Protein AF-A0A7W9W7F6-F1 (afdb_monomer_lite)

Structure (mmCIF, N/CA/C/O backbone):
data_AF-A0A7W9W7F6-F1
#
_entry.id   AF-A0A7W9W7F6-F1
#
loop_
_atom_site.group_PDB
_atom_site.id
_atom_site.type_symbol
_atom_site.label_atom_id
_atom_site.label_alt_id
_atom_site.label_comp_id
_atom_site.label_asym_id
_atom_site.label_entity_id
_atom_site.label_seq_id
_atom_site.pdbx_PDB_ins_code
_atom_site.Cartn_x
_atom_site.Cartn_y
_atom_site.Cartn_z
_atom_site.occupancy
_atom_site.B_iso_or_equiv
_atom_site.auth_seq_id
_atom_site.auth_comp_id
_atom_site.auth_asym_id
_atom_site.auth_atom_id
_atom_site.pdbx_PDB_model_num
ATOM 1 N N . MET A 1 1 ? 8.974 7.722 -9.162 1.00 60.41 1 MET A N 1
ATOM 2 C CA . MET A 1 1 ? 7.619 7.255 -8.816 1.00 60.41 1 MET A CA 1
ATOM 3 C C . MET A 1 1 ? 7.729 6.666 -7.437 1.00 60.41 1 MET A C 1
ATOM 5 O O . MET A 1 1 ? 8.577 5.795 -7.265 1.00 60.41 1 MET A O 1
ATOM 9 N N . GLY A 1 2 ? 6.997 7.225 -6.482 1.00 78.62 2 GLY A N 1
ATOM 10 C CA . GLY A 1 2 ? 7.036 6.737 -5.118 1.00 78.62 2 GLY A CA 1
ATOM 11 C C . GLY A 1 2 ? 6.371 5.371 -4.964 1.00 78.62 2 GLY A C 1
ATOM 12 O O . GLY A 1 2 ? 5.550 4.988 -5.802 1.00 78.62 2 GLY A O 1
ATOM 13 N N . SER A 1 3 ? 6.749 4.615 -3.937 1.00 84.94 3 SER A N 1
ATOM 14 C CA . SER A 1 3 ? 6.027 3.408 -3.533 1.00 84.94 3 SER A CA 1
ATOM 15 C C . SER A 1 3 ? 4.832 3.803 -2.681 1.00 84.94 3 SER A C 1
ATOM 17 O O . SER A 1 3 ? 4.976 4.583 -1.742 1.00 84.94 3 SER A O 1
ATOM 19 N N . THR A 1 4 ? 3.665 3.244 -2.983 1.00 89.12 4 THR A N 1
ATOM 20 C CA . THR A 1 4 ? 2.455 3.490 -2.201 1.00 89.12 4 THR A CA 1
ATOM 21 C C . THR A 1 4 ? 1.821 2.174 -1.796 1.00 89.12 4 THR A C 1
ATOM 23 O O . THR A 1 4 ? 1.655 1.279 -2.630 1.00 89.12 4 THR A O 1
ATOM 26 N N . PHE A 1 5 ? 1.469 2.072 -0.521 1.00 91.31 5 PHE A N 1
ATOM 27 C CA . PHE A 1 5 ? 0.764 0.938 0.052 1.00 91.31 5 PHE A CA 1
ATOM 28 C C . PHE A 1 5 ? -0.591 1.411 0.556 1.00 91.31 5 PHE A C 1
ATOM 30 O O . PHE A 1 5 ? -0.684 2.406 1.271 1.00 91.31 5 PHE A O 1
ATOM 37 N N . HIS A 1 6 ? -1.638 0.691 0.163 1.00 94.19 6 HIS A N 1
ATOM 38 C CA . HIS A 1 6 ? -3.005 0.971 0.570 1.00 94.19 6 HIS A CA 1
ATOM 39 C C . HIS A 1 6 ? -3.664 -0.317 1.029 1.00 94.19 6 HIS A C 1
ATOM 41 O O . HIS A 1 6 ? -3.601 -1.342 0.342 1.00 94.19 6 HIS A O 1
ATOM 47 N N . ASN A 1 7 ? -4.346 -0.250 2.158 1.00 96.38 7 ASN A N 1
ATOM 48 C CA . ASN A 1 7 ? -5.189 -1.323 2.651 1.00 96.38 7 ASN A CA 1
ATOM 49 C C . ASN A 1 7 ? -6.290 -0.733 3.532 1.00 96.38 7 ASN A C 1
ATOM 51 O O . ASN A 1 7 ? -6.209 0.404 3.987 1.00 96.38 7 ASN A O 1
ATOM 55 N N . PHE A 1 8 ? -7.346 -1.497 3.772 1.00 96.88 8 PHE A N 1
ATOM 56 C CA . PHE A 1 8 ? -8.320 -1.132 4.792 1.00 96.88 8 PHE A CA 1
ATOM 57 C C . PHE A 1 8 ? -8.713 -2.337 5.624 1.00 96.88 8 PHE A C 1
ATOM 59 O O . PHE A 1 8 ? -8.601 -3.486 5.199 1.00 96.88 8 PHE A O 1
ATOM 66 N N . HIS A 1 9 ? -9.175 -2.058 6.832 1.00 97.88 9 HIS A N 1
ATOM 67 C CA . HIS A 1 9 ? -9.597 -3.055 7.793 1.00 97.88 9 HIS A CA 1
ATOM 68 C C . HIS A 1 9 ? -11.067 -2.843 8.119 1.00 97.88 9 HIS A C 1
ATOM 70 O O . HIS A 1 9 ? -11.490 -1.719 8.376 1.00 97.88 9 HIS A O 1
ATOM 76 N N . VAL A 1 10 ? -11.841 -3.923 8.130 1.00 97.94 10 VAL A N 1
ATOM 77 C CA . VAL A 1 10 ? -13.268 -3.911 8.472 1.00 97.94 10 VAL A CA 1
ATOM 78 C C . VAL A 1 10 ? -13.448 -4.557 9.844 1.00 97.94 10 VAL A C 1
ATOM 80 O O . VAL A 1 10 ? -12.976 -5.676 10.063 1.00 97.94 10 VAL A O 1
ATOM 83 N N . ARG A 1 11 ? -14.102 -3.868 10.787 1.00 97.94 11 ARG A N 1
ATOM 84 C CA . ARG A 1 11 ? -14.270 -4.345 12.171 1.00 97.94 11 ARG A CA 1
ATOM 85 C C . ARG A 1 11 ? -15.343 -5.429 12.244 1.00 97.94 11 ARG A C 1
ATOM 87 O O . ARG A 1 11 ? -16.520 -5.138 12.447 1.00 97.94 11 ARG A O 1
ATOM 94 N N . THR A 1 12 ? -14.939 -6.681 12.070 1.00 97.75 12 THR A N 1
ATOM 95 C CA . THR A 1 12 ? -15.812 -7.857 12.140 1.00 97.75 12 THR A CA 1
ATOM 96 C C . THR A 1 12 ? -15.009 -9.145 12.297 1.00 97.75 12 THR A C 1
ATOM 98 O O . THR A 1 12 ? -13.806 -9.182 12.043 1.00 97.75 12 THR A O 1
ATOM 101 N N . THR A 1 13 ? -15.686 -10.216 12.703 1.00 97.50 13 THR A N 1
ATOM 102 C CA . THR A 1 13 ? -15.170 -11.592 12.660 1.00 97.50 13 THR A CA 1
ATOM 103 C C . THR A 1 13 ? -15.673 -12.374 11.442 1.00 97.50 13 THR A C 1
ATOM 105 O O . THR A 1 13 ? -15.175 -13.458 11.158 1.00 97.50 13 THR A O 1
ATOM 108 N N . GLU A 1 14 ? -16.632 -11.823 10.695 1.00 97.75 14 GLU A N 1
ATOM 109 C CA . GLU A 1 14 ? -17.322 -12.500 9.592 1.00 97.75 14 GLU A CA 1
ATOM 110 C C . GLU A 1 14 ? -16.617 -12.271 8.244 1.00 97.75 14 GLU A C 1
ATOM 112 O O . GLU A 1 14 ? -17.050 -11.465 7.418 1.00 97.75 14 GLU A O 1
ATOM 117 N N . VAL A 1 15 ? -15.522 -12.997 7.996 1.00 97.69 15 VAL A N 1
ATOM 118 C CA . VAL A 1 15 ? -14.717 -12.880 6.758 1.00 97.69 15 VAL A CA 1
ATOM 119 C C . VAL A 1 15 ? -15.556 -13.090 5.493 1.00 97.69 15 VAL A C 1
ATOM 121 O O . VAL A 1 15 ? -15.419 -12.341 4.525 1.00 97.69 15 VAL A O 1
ATOM 124 N N . ALA A 1 16 ? -16.452 -14.083 5.498 1.00 96.69 16 ALA A N 1
ATOM 125 C CA . ALA A 1 16 ? -17.311 -14.392 4.354 1.00 96.69 16 ALA A CA 1
ATOM 126 C C . ALA A 1 16 ? -18.210 -13.208 3.965 1.00 96.69 16 ALA A C 1
ATOM 128 O O . ALA A 1 16 ? -18.445 -12.962 2.783 1.00 96.69 16 ALA A O 1
ATOM 129 N N . TRP A 1 17 ? -18.665 -12.437 4.953 1.00 96.06 17 TRP A N 1
ATOM 130 C CA . TRP A 1 17 ? -19.490 -11.267 4.698 1.00 96.06 17 TRP A CA 1
ATOM 131 C C . TRP A 1 17 ? -18.694 -10.129 4.048 1.00 96.06 17 TRP A C 1
ATOM 133 O O . TRP A 1 17 ? -19.169 -9.527 3.086 1.00 96.06 17 TRP A O 1
ATOM 143 N N . VAL A 1 18 ? -17.459 -9.886 4.503 1.00 96.56 18 VAL A N 1
ATOM 144 C CA . VAL A 1 18 ? -16.560 -8.892 3.886 1.00 96.56 18 VAL A CA 1
ATOM 145 C C . VAL A 1 18 ? -16.247 -9.262 2.435 1.00 96.56 18 VAL A C 1
ATOM 147 O O . VAL A 1 18 ? -16.290 -8.396 1.563 1.00 96.56 18 VAL A O 1
ATOM 150 N N . ARG A 1 19 ? -16.002 -10.549 2.151 1.00 96.25 19 ARG A N 1
ATOM 151 C CA . ARG A 1 19 ? -15.810 -11.042 0.775 1.00 96.25 19 ARG A CA 1
ATOM 152 C C . ARG A 1 19 ? -17.032 -10.775 -0.099 1.00 96.25 19 ARG A C 1
ATOM 154 O O . ARG A 1 19 ? -16.881 -10.186 -1.162 1.00 96.25 19 ARG A O 1
ATOM 161 N N . GLY A 1 20 ? -18.230 -11.106 0.386 1.00 95.94 20 GLY A N 1
ATOM 162 C CA . GLY A 1 20 ? -19.473 -10.838 -0.339 1.00 95.94 20 GLY A CA 1
ATOM 163 C C . GLY A 1 20 ? -19.702 -9.347 -0.623 1.00 95.94 20 GLY A C 1
ATOM 164 O O . GLY A 1 20 ? -20.145 -8.995 -1.713 1.00 95.94 20 GLY A O 1
ATOM 165 N N . ALA A 1 21 ? -19.353 -8.458 0.316 1.00 95.12 21 ALA A N 1
ATOM 166 C CA . ALA A 1 21 ? -19.421 -7.010 0.095 1.00 95.12 21 ALA A CA 1
ATOM 167 C C . ALA A 1 21 ? -18.447 -6.552 -1.006 1.00 95.12 21 ALA A C 1
ATOM 169 O O . ALA A 1 21 ? -18.828 -5.806 -1.905 1.00 95.12 21 ALA A O 1
ATOM 170 N N . ILE A 1 22 ? -17.208 -7.050 -0.996 1.00 94.56 22 ILE A N 1
ATOM 171 C CA . ILE A 1 22 ? -16.212 -6.736 -2.032 1.00 94.56 22 ILE A CA 1
ATOM 172 C C . ILE A 1 22 ? -16.662 -7.260 -3.400 1.00 94.56 22 ILE A C 1
ATOM 174 O O . ILE A 1 22 ? -16.640 -6.507 -4.374 1.00 94.56 22 ILE A O 1
ATOM 178 N N . GLU A 1 23 ? -17.125 -8.507 -3.479 1.00 93.56 23 GLU A N 1
ATOM 179 C CA . GLU A 1 23 ? -17.641 -9.110 -4.715 1.00 93.56 23 GLU A CA 1
ATOM 180 C C . GLU A 1 23 ? -18.815 -8.304 -5.292 1.00 93.56 23 GLU A C 1
ATOM 182 O O . GLU A 1 23 ? -18.856 -8.044 -6.497 1.00 93.56 23 GLU A O 1
ATOM 187 N N . ALA A 1 24 ? -19.719 -7.811 -4.439 1.00 92.56 24 ALA A N 1
ATOM 188 C CA . ALA A 1 24 ? -20.852 -6.981 -4.852 1.00 92.56 24 ALA A CA 1
ATOM 189 C C . ALA A 1 24 ? -20.442 -5.632 -5.473 1.00 92.56 24 ALA A C 1
ATOM 191 O O . ALA A 1 24 ? -21.225 -5.037 -6.214 1.00 92.56 24 ALA A O 1
ATOM 192 N N . THR A 1 25 ? -19.225 -5.147 -5.211 1.00 89.88 25 THR A N 1
ATOM 193 C CA . THR A 1 25 ? -18.685 -3.927 -5.841 1.00 89.88 25 THR A CA 1
ATOM 194 C C . THR A 1 25 ? -17.986 -4.183 -7.179 1.00 89.88 25 THR A C 1
ATOM 196 O O . THR A 1 25 ? -17.482 -3.238 -7.781 1.00 89.88 25 THR A O 1
ATOM 199 N N . ALA A 1 26 ? -17.930 -5.438 -7.651 1.00 79.44 26 ALA A N 1
ATOM 200 C CA . ALA A 1 26 ? -17.102 -5.860 -8.787 1.00 79.44 26 ALA A CA 1
ATOM 201 C C . ALA A 1 26 ? -15.614 -5.478 -8.629 1.00 79.44 26 ALA A C 1
ATOM 203 O O . ALA A 1 26 ? -14.883 -5.302 -9.609 1.00 79.44 26 ALA A O 1
ATOM 204 N N . SER A 1 27 ? -15.162 -5.345 -7.380 1.00 84.19 27 SER A N 1
ATOM 205 C CA . SER A 1 27 ? -13.779 -5.028 -7.057 1.00 84.19 27 SER A CA 1
ATOM 206 C C . SER A 1 27 ? -12.928 -6.287 -6.997 1.00 84.19 27 SER A C 1
ATOM 208 O O . SER A 1 27 ? -13.390 -7.368 -6.644 1.00 84.19 27 SER A O 1
ATOM 210 N N . ILE A 1 28 ? -11.640 -6.120 -7.282 1.00 89.38 28 ILE A N 1
ATOM 211 C CA . ILE A 1 28 ? -10.623 -7.143 -7.042 1.00 89.38 28 ILE A CA 1
ATOM 212 C C . ILE A 1 28 ? -9.887 -6.741 -5.767 1.00 89.38 28 ILE A C 1
ATOM 214 O O . ILE A 1 28 ? -9.387 -5.615 -5.673 1.00 89.38 28 ILE A O 1
ATOM 218 N N . ALA A 1 29 ? -9.837 -7.636 -4.787 1.00 94.12 29 ALA A N 1
ATOM 219 C CA . ALA A 1 29 ? -9.074 -7.453 -3.560 1.00 94.12 29 ALA A CA 1
ATOM 220 C C . ALA A 1 29 ? -8.657 -8.808 -2.985 1.00 94.12 29 ALA A C 1
ATOM 222 O O . ALA A 1 29 ? -9.369 -9.801 -3.142 1.00 94.12 29 ALA A O 1
ATOM 223 N N . TRP A 1 30 ? -7.531 -8.831 -2.277 1.00 96.25 30 TRP A N 1
ATOM 224 C CA . TRP A 1 30 ? -7.213 -9.938 -1.382 1.00 96.25 30 TRP A CA 1
ATOM 225 C C . TRP A 1 30 ? -7.820 -9.656 -0.004 1.00 96.25 30 TRP A C 1
ATOM 227 O O . TRP A 1 30 ? -7.747 -8.530 0.493 1.00 96.25 30 TRP A O 1
ATOM 237 N N . VAL A 1 31 ? -8.432 -10.671 0.605 1.00 96.50 31 VAL A N 1
ATOM 238 C CA . VAL A 1 31 ? -9.095 -10.580 1.914 1.00 96.50 31 VAL A CA 1
ATOM 239 C C . VAL A 1 31 ? -8.479 -11.616 2.837 1.00 96.50 31 VAL A C 1
ATOM 241 O O . VAL A 1 31 ? -8.411 -12.793 2.460 1.00 96.50 31 VAL A O 1
ATOM 244 N N . SER A 1 32 ? -8.080 -11.199 4.041 1.00 95.44 32 SER A N 1
ATOM 245 C CA . SER A 1 32 ? -7.481 -12.105 5.022 1.00 95.44 32 SER A CA 1
ATOM 246 C C . SER A 1 32 ? -8.378 -13.317 5.273 1.00 95.44 32 SER A C 1
ATOM 248 O O . SER A 1 32 ? -9.605 -13.212 5.306 1.00 95.44 32 SER A O 1
ATOM 250 N N . ALA A 1 33 ? -7.765 -14.497 5.398 1.00 95.69 33 ALA A N 1
ATOM 251 C CA . ALA A 1 33 ? -8.501 -15.740 5.625 1.00 95.69 33 ALA A CA 1
ATOM 252 C C . ALA A 1 33 ? -9.188 -15.756 6.998 1.00 95.69 33 ALA A C 1
ATOM 254 O O . ALA A 1 33 ? -10.281 -16.298 7.134 1.00 95.69 33 ALA A O 1
ATOM 255 N N . GLU A 1 34 ? -8.562 -15.115 7.985 1.00 96.00 34 GLU A N 1
ATOM 256 C CA . GLU A 1 34 ? -9.040 -15.033 9.359 1.00 96.00 34 GLU A CA 1
ATOM 257 C C . GLU A 1 34 ? -9.055 -13.576 9.844 1.00 96.00 34 GLU A C 1
ATOM 259 O O . GLU A 1 34 ? -8.259 -12.750 9.368 1.00 96.00 34 GLU A O 1
ATOM 264 N N . PRO A 1 35 ? -9.960 -13.237 10.778 1.00 96.31 35 PRO A N 1
ATOM 265 C CA . PRO A 1 35 ? -9.946 -11.945 11.434 1.00 96.31 35 PRO A CA 1
ATOM 266 C C . PRO A 1 35 ? -8.823 -11.888 12.478 1.00 96.31 35 PRO A C 1
ATOM 268 O O . PRO A 1 35 ? -8.683 -12.780 13.313 1.00 96.31 35 PRO A O 1
ATOM 271 N N . GLN A 1 36 ? -8.067 -10.796 12.500 1.00 94.00 36 GLN A N 1
ATOM 272 C CA . GLN A 1 36 ? -7.037 -10.543 13.504 1.00 94.00 36 GLN A CA 1
ATOM 273 C C . GLN A 1 36 ? -7.538 -9.496 14.492 1.00 94.00 36 GLN A C 1
ATOM 275 O O . GLN A 1 36 ? -7.853 -8.370 14.117 1.00 94.00 36 GLN A O 1
ATOM 280 N N . ASN A 1 37 ? -7.653 -9.866 15.769 1.00 93.12 37 ASN A N 1
ATOM 281 C CA . ASN A 1 37 ? -8.133 -8.968 16.828 1.00 93.12 37 ASN A CA 1
ATOM 282 C C . ASN A 1 37 ? -9.485 -8.298 16.509 1.00 93.12 37 ASN A C 1
ATOM 284 O O . ASN A 1 37 ? -9.719 -7.155 16.902 1.00 93.12 37 ASN A O 1
ATOM 288 N N . GLY A 1 38 ? -10.376 -8.999 15.796 1.00 94.62 38 GLY A N 1
ATOM 289 C CA . GLY A 1 38 ? -11.684 -8.485 15.370 1.00 94.62 38 GLY A CA 1
ATOM 290 C C . GLY A 1 38 ? -11.654 -7.610 14.113 1.00 94.62 38 GLY A C 1
ATOM 291 O O . GLY A 1 38 ? -12.603 -6.864 13.883 1.00 94.62 38 GLY A O 1
ATOM 292 N N . TRP A 1 39 ? -10.577 -7.669 13.329 1.00 97.81 39 TRP A N 1
ATOM 293 C CA . TRP A 1 39 ? -10.435 -6.977 12.051 1.00 97.81 39 TRP A CA 1
ATOM 294 C C . TRP A 1 39 ? -10.232 -7.958 10.905 1.00 97.81 39 TRP A C 1
ATOM 296 O O . TRP A 1 39 ? -9.386 -8.844 10.988 1.00 97.81 39 TRP A O 1
ATOM 306 N N . VAL A 1 40 ? -10.949 -7.749 9.806 1.00 97.88 40 VAL A N 1
ATOM 307 C CA . VAL A 1 40 ? -10.666 -8.396 8.520 1.00 97.88 40 VAL A CA 1
ATOM 308 C C . VAL A 1 40 ? -9.877 -7.418 7.661 1.00 97.88 40 VAL A C 1
ATOM 310 O O . VAL A 1 40 ? -10.338 -6.301 7.422 1.00 97.88 40 VAL A O 1
ATOM 313 N N . SER A 1 41 ? -8.694 -7.827 7.207 1.00 97.69 41 SER A N 1
ATOM 314 C CA . SER A 1 41 ? -7.816 -6.989 6.386 1.00 97.69 41 SER A CA 1
ATOM 315 C C . SER A 1 41 ? -8.126 -7.179 4.908 1.00 97.69 41 SER A C 1
ATOM 317 O O . SER A 1 41 ? -8.258 -8.309 4.431 1.00 97.69 41 SER A O 1
ATOM 319 N N . VAL A 1 42 ? -8.209 -6.072 4.180 1.00 96.62 42 VAL A N 1
ATOM 320 C CA . VAL A 1 42 ? -8.497 -6.035 2.749 1.00 96.62 42 VAL A CA 1
ATOM 321 C C . VAL A 1 42 ? -7.405 -5.248 2.042 1.00 96.62 42 VAL A C 1
ATOM 323 O O . VAL A 1 42 ? -7.114 -4.105 2.393 1.00 96.62 42 VAL A O 1
ATOM 326 N N . TYR A 1 43 ? -6.826 -5.864 1.019 1.00 95.94 43 TYR A N 1
ATOM 327 C CA . TYR A 1 43 ? -5.788 -5.286 0.175 1.00 95.94 43 TYR A CA 1
ATOM 328 C C . TYR A 1 43 ? -6.395 -5.067 -1.210 1.00 95.94 43 TYR A C 1
ATOM 330 O O . TYR A 1 43 ? -6.490 -6.010 -2.007 1.00 95.94 43 TYR A O 1
ATOM 338 N N . PRO A 1 44 ? -6.922 -3.860 -1.471 1.00 92.44 44 PRO A N 1
ATOM 339 C CA . PRO A 1 44 ? -7.688 -3.597 -2.670 1.00 92.44 44 PRO A CA 1
ATOM 340 C C . PRO A 1 44 ? -6.782 -3.396 -3.881 1.00 92.44 44 PRO A C 1
ATOM 342 O O . PRO A 1 44 ? -5.772 -2.703 -3.825 1.00 92.44 44 PRO A O 1
ATOM 345 N N . TYR A 1 45 ? -7.207 -3.938 -5.018 1.00 86.00 45 TYR A N 1
ATOM 346 C CA . TYR A 1 45 ? -6.694 -3.536 -6.324 1.00 86.00 45 TYR A CA 1
ATOM 347 C C . TYR A 1 45 ? -7.578 -2.449 -6.959 1.00 86.00 45 TYR A C 1
ATOM 349 O O . TYR A 1 45 ? -7.066 -1.558 -7.634 1.00 86.00 45 TYR A O 1
ATOM 357 N N . ARG A 1 46 ? -8.907 -2.511 -6.750 1.00 80.62 46 ARG A N 1
ATOM 358 C CA . ARG A 1 46 ? -9.902 -1.564 -7.309 1.00 80.62 46 ARG A CA 1
ATOM 359 C C . ARG A 1 46 ? -11.068 -1.218 -6.367 1.00 80.62 46 ARG A C 1
ATOM 361 O O . ARG A 1 46 ? -12.137 -0.861 -6.842 1.00 80.62 46 ARG A O 1
ATOM 368 N N . CYS A 1 47 ? -10.886 -1.346 -5.055 1.00 83.25 47 CYS A N 1
ATOM 369 C CA . CYS A 1 47 ? -11.953 -1.096 -4.082 1.00 83.25 47 CYS A CA 1
ATOM 370 C C . CYS A 1 47 ? -11.682 0.166 -3.262 1.00 83.25 47 CYS A C 1
ATOM 372 O O . CYS A 1 47 ? -10.582 0.332 -2.737 1.00 83.25 47 CYS A O 1
ATOM 374 N N . GLU A 1 48 ? -12.707 0.998 -3.079 1.00 92.06 48 GLU A N 1
ATOM 375 C CA . GLU A 1 48 ? -12.662 2.154 -2.183 1.00 92.06 48 GLU A CA 1
ATOM 376 C C . GLU A 1 48 ? -13.193 1.782 -0.793 1.00 92.06 48 GLU A C 1
ATOM 378 O O . GLU A 1 48 ? -14.270 1.193 -0.664 1.00 92.06 48 GLU A O 1
ATOM 383 N N . ALA A 1 49 ? -12.464 2.159 0.261 1.00 94.38 49 ALA A N 1
ATOM 384 C CA . ALA A 1 49 ? -12.850 1.863 1.642 1.00 94.38 49 ALA A CA 1
ATOM 385 C C . ALA A 1 49 ? -14.220 2.457 2.015 1.00 94.38 49 ALA A C 1
ATOM 387 O O . ALA A 1 49 ? -14.997 1.817 2.723 1.00 94.38 49 ALA A O 1
ATOM 388 N N . ARG A 1 50 ? -14.553 3.641 1.478 1.00 96.19 50 ARG A N 1
ATOM 389 C CA . ARG A 1 50 ? -15.850 4.301 1.688 1.00 96.19 50 ARG A CA 1
ATOM 390 C C . ARG A 1 50 ? -17.023 3.445 1.221 1.00 96.19 50 ARG A C 1
ATOM 392 O O . ARG A 1 50 ? -17.986 3.291 1.962 1.00 96.19 50 ARG A O 1
ATOM 399 N N . VAL A 1 51 ? -16.931 2.853 0.029 1.00 94.94 51 VAL A N 1
ATOM 400 C CA . VAL A 1 51 ? -18.002 2.006 -0.521 1.00 94.94 51 VAL A CA 1
ATOM 401 C C . VAL A 1 51 ? -18.245 0.801 0.388 1.00 94.94 51 VAL A C 1
ATOM 403 O O . VAL A 1 51 ? -19.390 0.473 0.698 1.00 94.94 51 VAL A O 1
ATOM 406 N N . ILE A 1 52 ? -17.172 0.181 0.888 1.00 95.88 52 ILE A N 1
ATOM 407 C CA . ILE A 1 52 ? -17.282 -0.929 1.841 1.00 95.88 52 ILE A CA 1
ATOM 408 C C . ILE A 1 52 ? -17.882 -0.465 3.169 1.00 95.88 52 ILE A C 1
ATOM 410 O O . ILE A 1 52 ? -18.743 -1.155 3.720 1.00 95.88 52 ILE A O 1
ATOM 414 N N . ALA A 1 53 ? -17.493 0.705 3.673 1.00 96.88 53 ALA A N 1
ATOM 415 C CA . ALA A 1 53 ? -18.076 1.268 4.886 1.00 96.88 53 ALA A CA 1
ATOM 416 C C . ALA A 1 53 ? -19.584 1.535 4.729 1.00 96.88 53 ALA A C 1
ATOM 418 O O . ALA A 1 53 ? -20.361 1.211 5.626 1.00 96.88 53 ALA A O 1
ATOM 419 N N . GLU A 1 54 ? -20.020 2.080 3.592 1.00 96.25 54 GLU A N 1
ATOM 420 C CA . GLU A 1 54 ? -21.432 2.357 3.292 1.00 96.25 54 GLU A CA 1
ATOM 421 C C . GLU A 1 54 ? -22.269 1.078 3.189 1.00 96.25 54 GLU A C 1
ATOM 423 O O . GLU A 1 54 ? -23.370 1.001 3.746 1.00 96.25 54 GLU A O 1
ATOM 428 N N . GLN A 1 55 ? -21.743 0.058 2.509 1.00 95.06 55 GLN A N 1
ATOM 429 C CA . GLN A 1 55 ? -22.433 -1.217 2.316 1.00 95.06 55 GLN A CA 1
ATOM 430 C C . GLN A 1 55 ? -22.525 -2.036 3.602 1.00 95.06 55 GLN A C 1
ATOM 432 O O . GLN A 1 55 ? -23.581 -2.588 3.914 1.00 95.06 55 GLN A O 1
ATOM 437 N N . THR A 1 56 ? -21.426 -2.124 4.350 1.00 94.94 56 THR A N 1
ATOM 438 C CA . THR A 1 56 ? -21.371 -2.940 5.570 1.00 94.94 56 THR A CA 1
ATOM 439 C C . THR A 1 56 ? -21.965 -2.214 6.771 1.00 94.94 56 THR A C 1
ATOM 441 O O . THR A 1 56 ? -22.438 -2.858 7.703 1.00 94.94 56 THR A O 1
ATOM 444 N N . ARG A 1 57 ? -21.947 -0.874 6.772 1.00 97.00 57 ARG A N 1
ATOM 445 C CA . ARG A 1 57 ? -22.228 -0.029 7.946 1.00 97.00 57 ARG A CA 1
ATOM 446 C C . ARG A 1 57 ? -21.374 -0.382 9.165 1.00 97.00 57 ARG A C 1
ATOM 448 O O . ARG A 1 57 ? -21.710 -0.002 10.283 1.00 97.00 57 ARG A O 1
ATOM 455 N N . LEU A 1 58 ? -20.273 -1.095 8.958 1.00 97.56 58 LEU A N 1
ATOM 456 C CA . LEU A 1 58 ? -19.309 -1.389 9.999 1.00 97.56 58 LEU A CA 1
ATOM 457 C C . LEU A 1 58 ? -18.272 -0.275 10.104 1.00 97.56 58 LEU A C 1
ATOM 459 O O . LEU A 1 58 ? -18.098 0.503 9.162 1.00 97.56 58 LEU A O 1
ATOM 463 N N . PRO A 1 59 ? -17.536 -0.230 11.223 1.00 98.44 59 PRO A N 1
ATOM 464 C CA . PRO A 1 59 ? -16.309 0.533 11.285 1.00 98.44 59 PRO A CA 1
ATOM 465 C C . PRO A 1 59 ? -15.292 0.038 10.252 1.00 98.44 59 PRO A C 1
ATOM 467 O O . PRO A 1 59 ? -15.001 -1.163 10.180 1.00 98.44 59 PRO A O 1
ATOM 470 N N . VAL A 1 60 ? -14.745 0.967 9.470 1.00 98.38 60 VAL A N 1
ATOM 471 C CA . VAL A 1 60 ? -13.700 0.699 8.475 1.00 98.38 60 VAL A CA 1
ATOM 472 C C . VAL A 1 60 ? -12.546 1.664 8.697 1.00 98.38 60 VAL A C 1
ATOM 474 O O . VAL A 1 60 ? -12.754 2.872 8.744 1.00 98.38 60 VAL A O 1
ATOM 477 N N . LEU A 1 61 ? -11.333 1.130 8.815 1.00 98.19 61 LEU A N 1
ATOM 478 C CA . LEU A 1 61 ? -10.104 1.909 8.929 1.00 98.19 61 LEU A CA 1
ATOM 479 C C . LEU A 1 61 ? -9.286 1.733 7.653 1.00 98.19 61 LEU A C 1
ATOM 481 O O . LEU A 1 61 ? -8.733 0.659 7.417 1.00 98.19 61 LEU A O 1
ATOM 485 N N . TYR A 1 62 ? -9.223 2.770 6.829 1.00 97.81 62 TYR A N 1
ATOM 486 C CA . TYR A 1 62 ? -8.341 2.831 5.669 1.00 97.81 62 TYR A CA 1
ATOM 487 C C . TYR A 1 62 ? -6.972 3.347 6.088 1.00 97.81 62 TYR A C 1
ATOM 489 O O . TYR A 1 62 ? -6.893 4.347 6.794 1.00 97.81 62 TYR A O 1
ATOM 497 N N . LEU A 1 63 ? -5.913 2.681 5.639 1.00 96.44 63 LEU A N 1
ATOM 498 C CA . LEU A 1 63 ? -4.524 3.033 5.898 1.00 96.44 63 LEU A CA 1
ATOM 499 C C . LEU A 1 63 ? -3.795 3.225 4.570 1.00 96.44 63 LEU A C 1
ATOM 501 O O . LEU A 1 63 ? -3.969 2.455 3.620 1.00 96.44 63 LEU A O 1
ATOM 505 N N . SER A 1 64 ? -2.968 4.261 4.517 1.00 95.19 64 SER A N 1
ATOM 506 C CA . SER A 1 64 ? -2.149 4.571 3.354 1.00 95.19 64 SER A CA 1
ATOM 507 C C . SER A 1 64 ? -0.761 5.010 3.793 1.00 95.19 64 SER A C 1
ATOM 509 O O . SER A 1 64 ? -0.619 5.858 4.676 1.00 95.19 64 SER A O 1
ATOM 511 N N . GLU A 1 65 ? 0.254 4.439 3.157 1.00 94.50 65 GLU A N 1
ATOM 512 C CA . GLU A 1 65 ? 1.651 4.818 3.327 1.00 94.50 65 GLU A CA 1
ATOM 513 C C . GLU A 1 65 ? 2.239 5.190 1.969 1.00 94.50 65 GLU A C 1
ATOM 515 O O . GLU A 1 65 ? 2.117 4.441 0.997 1.00 94.50 65 GLU A O 1
ATOM 520 N N . TYR A 1 66 ? 2.885 6.348 1.902 1.00 91.44 66 TYR A N 1
ATOM 521 C CA . TYR A 1 66 ? 3.564 6.826 0.706 1.00 91.44 66 TYR A CA 1
ATOM 522 C C . TYR A 1 66 ? 5.045 7.053 1.013 1.00 91.44 66 TYR A C 1
ATOM 524 O O . TYR A 1 66 ? 5.383 7.694 2.007 1.00 91.44 66 TYR A O 1
ATOM 532 N N . ASP A 1 67 ? 5.915 6.478 0.179 1.00 90.31 67 ASP A N 1
ATOM 533 C CA . ASP A 1 67 ? 7.382 6.590 0.220 1.00 90.31 67 ASP A CA 1
ATOM 534 C C . ASP A 1 67 ? 8.068 6.274 1.559 1.00 90.31 67 ASP A C 1
ATOM 536 O O . ASP A 1 67 ? 9.251 6.558 1.748 1.00 90.31 67 ASP A O 1
ATOM 540 N N . GLY A 1 68 ? 7.360 5.612 2.475 1.00 87.38 68 GLY A N 1
ATOM 541 C CA . GLY A 1 68 ? 7.878 5.280 3.799 1.00 87.38 68 GLY A CA 1
ATOM 542 C C . GLY A 1 68 ? 7.901 6.451 4.785 1.00 87.38 68 GLY A C 1
ATOM 543 O O . GLY A 1 68 ? 8.364 6.291 5.916 1.00 87.38 68 GLY A O 1
ATOM 544 N N . ASP A 1 69 ? 7.461 7.644 4.373 1.00 86.50 69 ASP A N 1
ATOM 545 C CA . ASP A 1 69 ? 7.581 8.875 5.162 1.00 86.50 69 ASP A CA 1
ATOM 546 C C . ASP A 1 69 ? 6.277 9.675 5.293 1.00 86.50 69 ASP A C 1
ATOM 548 O O . ASP A 1 69 ? 6.241 10.674 6.025 1.00 86.50 69 ASP A O 1
ATOM 552 N N . ILE A 1 70 ? 5.201 9.221 4.645 1.00 91.81 70 ILE A N 1
ATOM 553 C CA . ILE A 1 70 ? 3.854 9.772 4.789 1.00 91.81 70 ILE A CA 1
ATOM 554 C C . ILE A 1 70 ? 2.905 8.658 5.207 1.00 91.81 70 ILE A C 1
ATOM 556 O O . ILE A 1 70 ? 2.715 7.696 4.468 1.00 91.81 70 ILE A O 1
ATOM 560 N N . ALA A 1 71 ? 2.271 8.829 6.361 1.00 93.88 71 ALA A N 1
ATOM 561 C CA . ALA A 1 71 ? 1.208 7.968 6.850 1.00 93.88 71 ALA A CA 1
ATOM 562 C C . ALA A 1 71 ? -0.119 8.732 6.843 1.00 93.88 71 ALA A C 1
ATOM 564 O O . ALA A 1 71 ? -0.195 9.881 7.290 1.00 93.88 71 ALA A O 1
ATOM 565 N N . GLN A 1 72 ? -1.167 8.078 6.358 1.00 95.50 72 GLN A N 1
ATOM 566 C CA . GLN A 1 72 ? -2.526 8.603 6.323 1.00 95.50 72 GLN A CA 1
ATOM 567 C C . GLN A 1 72 ? -3.509 7.539 6.813 1.00 95.50 72 GLN A C 1
ATOM 569 O O . GLN A 1 72 ? -3.296 6.341 6.601 1.00 95.50 72 GLN A O 1
ATOM 574 N N . TYR A 1 73 ? -4.610 7.978 7.422 1.00 97.31 73 TYR A N 1
ATOM 575 C CA . TYR A 1 73 ? -5.772 7.114 7.611 1.00 97.31 73 TYR A CA 1
ATOM 576 C C . TYR A 1 73 ? -7.085 7.857 7.411 1.00 97.31 73 TYR A C 1
ATOM 578 O O . TYR A 1 73 ? -7.175 9.070 7.605 1.00 97.31 73 TYR A O 1
ATOM 586 N N . GLU A 1 74 ? -8.117 7.084 7.091 1.00 97.94 74 GLU A N 1
ATOM 587 C CA . GLU A 1 74 ? -9.513 7.507 7.142 1.00 97.94 74 GLU A CA 1
ATOM 588 C C . GLU A 1 74 ? -10.297 6.499 7.983 1.00 97.94 74 GLU A C 1
ATOM 590 O O . GLU A 1 74 ? -10.206 5.287 7.764 1.00 97.94 74 GLU A O 1
ATOM 595 N N . LEU A 1 75 ? -11.056 6.994 8.959 1.00 98.25 75 LEU A N 1
ATOM 596 C CA . LEU A 1 75 ? -11.922 6.178 9.803 1.00 98.25 75 LEU A CA 1
ATOM 597 C C . LEU A 1 75 ? -13.375 6.422 9.419 1.00 98.25 75 LEU A C 1
ATOM 599 O O . LEU A 1 75 ? -13.857 7.556 9.462 1.00 98.25 75 LEU A O 1
ATOM 603 N N . PHE A 1 76 ? -14.084 5.346 9.110 1.00 98.38 76 PHE A N 1
ATOM 604 C CA . PHE A 1 76 ? -15.504 5.371 8.811 1.00 98.38 76 PHE A CA 1
ATOM 605 C C . PHE A 1 76 ? -16.294 4.632 9.884 1.00 98.38 76 PHE A C 1
ATOM 607 O O . PHE A 1 76 ? -15.868 3.574 10.338 1.00 98.38 76 PHE A O 1
ATOM 614 N N . GLU A 1 77 ? -17.482 5.131 10.213 1.00 98.00 77 GLU A N 1
ATOM 615 C CA . GLU A 1 77 ? -18.481 4.433 11.026 1.00 98.00 77 GLU A CA 1
ATOM 616 C C . GLU A 1 77 ? -19.858 4.581 10.389 1.00 98.00 77 GLU A C 1
ATOM 618 O O . GLU A 1 77 ? -20.250 5.675 9.983 1.00 98.00 77 GLU A O 1
ATOM 623 N N . ASN A 1 78 ? -20.625 3.489 10.309 1.00 97.31 78 ASN A N 1
ATOM 624 C CA . ASN A 1 78 ? -21.961 3.493 9.701 1.00 97.31 78 ASN A CA 1
ATOM 625 C C . ASN A 1 78 ? -21.988 4.093 8.277 1.00 97.31 78 ASN A C 1
ATOM 627 O O . ASN A 1 78 ? -22.976 4.710 7.880 1.00 97.31 78 ASN A O 1
ATOM 631 N N . GLY A 1 79 ? -20.898 3.932 7.518 1.00 96.75 79 GLY A N 1
ATOM 632 C CA . GLY A 1 79 ? -20.744 4.504 6.177 1.00 96.75 79 GLY A CA 1
ATOM 633 C C . GLY A 1 79 ? -20.381 5.988 6.125 1.00 96.75 79 GLY A C 1
ATOM 634 O O . GLY A 1 79 ? -20.314 6.550 5.038 1.00 96.75 79 GLY A O 1
ATOM 635 N N . LEU A 1 80 ? -20.142 6.638 7.264 1.00 97.69 80 LEU A N 1
ATOM 636 C CA . LEU A 1 80 ? -19.778 8.052 7.339 1.00 97.69 80 LEU A CA 1
ATOM 637 C C . LEU A 1 80 ? -18.311 8.207 7.725 1.00 97.69 80 LEU A C 1
ATOM 639 O O . LEU A 1 80 ? -17.831 7.489 8.595 1.00 97.69 80 LEU A O 1
ATOM 643 N N . LEU A 1 81 ? -17.615 9.162 7.105 1.00 97.50 81 LEU A N 1
ATOM 644 C CA . LEU A 1 81 ? -16.262 9.551 7.505 1.00 97.50 81 LEU A CA 1
ATOM 645 C C . LEU A 1 81 ? -16.324 10.247 8.872 1.00 97.50 81 LEU A C 1
ATOM 647 O O . LEU A 1 81 ? -16.982 11.279 9.009 1.00 97.50 81 LEU A O 1
ATOM 651 N N . VAL A 1 82 ? -15.658 9.669 9.868 1.00 97.88 82 VAL A N 1
ATOM 652 C CA . VAL A 1 82 ? -15.630 10.156 11.256 1.00 97.88 82 VAL A CA 1
ATOM 653 C C . VAL A 1 82 ? -14.336 10.892 11.562 1.00 97.88 82 VAL A C 1
ATOM 655 O O . VAL A 1 82 ? -14.356 11.874 12.301 1.00 97.88 82 VAL A O 1
ATOM 658 N N . ASP A 1 83 ? -13.219 10.426 11.007 1.00 97.44 83 ASP A N 1
ATOM 659 C CA . ASP A 1 83 ? -11.905 10.983 11.303 1.00 97.44 83 ASP A CA 1
ATOM 660 C C . ASP A 1 83 ? -10.933 10.800 10.136 1.00 97.44 83 ASP A C 1
ATOM 662 O O . ASP A 1 83 ? -11.098 9.919 9.284 1.00 97.44 83 ASP A O 1
ATOM 666 N N . THR A 1 84 ? -9.921 11.658 10.074 1.00 96.75 84 THR A N 1
ATOM 667 C CA . THR A 1 84 ? -8.889 11.628 9.038 1.00 96.75 84 THR A CA 1
ATOM 668 C C . THR A 1 84 ? -7.562 12.101 9.604 1.00 96.75 84 THR A C 1
ATOM 670 O O . THR A 1 84 ? -7.487 13.049 10.385 1.00 96.75 84 THR A O 1
ATOM 673 N N . PHE A 1 85 ? -6.488 11.466 9.157 1.00 95.62 85 PHE A N 1
ATOM 674 C CA . PHE A 1 85 ? -5.131 11.858 9.492 1.00 95.62 85 PHE A CA 1
ATOM 675 C C . PHE A 1 85 ? -4.252 11.889 8.258 1.00 95.62 85 PHE A C 1
ATOM 677 O O . PHE A 1 85 ? -4.324 11.004 7.406 1.00 95.62 85 PHE A O 1
ATOM 684 N N . ASP A 1 86 ? -3.377 12.885 8.216 1.00 94.12 86 ASP A N 1
ATOM 685 C CA . ASP A 1 86 ? -2.296 12.985 7.253 1.00 94.12 86 ASP A CA 1
ATOM 686 C C . ASP A 1 86 ? -1.047 13.522 7.957 1.00 94.12 86 ASP A C 1
ATOM 688 O O . ASP A 1 86 ? -1.043 14.634 8.495 1.00 94.12 86 ASP A O 1
ATOM 692 N N . SER A 1 87 ? 0.038 12.746 7.964 1.00 93.38 87 SER A N 1
ATOM 693 C CA . SER A 1 87 ? 1.289 13.167 8.599 1.00 93.38 87 SER A CA 1
ATOM 694 C C . SER A 1 87 ? 1.989 14.322 7.866 1.00 93.38 87 SER A C 1
ATOM 696 O O . SER A 1 87 ? 2.847 14.995 8.457 1.00 93.38 87 SER A O 1
ATOM 698 N N . ALA A 1 88 ? 1.657 14.538 6.587 1.00 91.44 88 ALA A N 1
ATOM 699 C CA . ALA A 1 88 ? 2.246 15.539 5.700 1.00 91.44 88 ALA A CA 1
ATOM 700 C C . ALA A 1 88 ? 1.191 16.124 4.725 1.00 91.44 88 ALA A C 1
ATOM 702 O O . ALA A 1 88 ? 1.309 15.956 3.509 1.00 91.44 88 ALA A O 1
ATOM 703 N N . PRO A 1 89 ? 0.177 16.858 5.226 1.00 89.25 89 PRO A N 1
ATOM 704 C CA . PRO A 1 89 ? -0.951 17.339 4.418 1.00 89.25 89 PRO A CA 1
ATOM 705 C C . PRO A 1 89 ? -0.566 18.374 3.351 1.00 89.25 89 PRO A C 1
ATOM 707 O O . PRO A 1 89 ? -1.380 18.704 2.486 1.00 89.25 89 PRO A O 1
ATOM 710 N N . ASP A 1 90 ? 0.650 18.909 3.440 1.00 84.06 90 ASP A N 1
ATOM 711 C CA . ASP A 1 90 ? 1.291 19.839 2.518 1.00 84.06 90 ASP A CA 1
ATOM 712 C C . ASP A 1 90 ? 2.193 19.149 1.483 1.00 84.06 90 ASP A C 1
ATOM 714 O O . ASP A 1 90 ? 2.655 19.808 0.558 1.00 84.06 90 ASP A O 1
ATOM 718 N N . TYR A 1 91 ? 2.430 17.838 1.581 1.00 84.56 91 TYR A N 1
ATOM 719 C CA . TYR A 1 91 ? 3.340 17.124 0.678 1.00 84.56 91 TYR A CA 1
ATOM 720 C C . TYR A 1 91 ? 2.940 17.245 -0.798 1.00 84.56 91 TYR A C 1
ATOM 722 O O . TYR A 1 91 ? 3.785 17.385 -1.679 1.00 84.56 91 TYR A O 1
ATOM 730 N N . TRP A 1 92 ? 1.635 17.230 -1.060 1.00 79.56 92 TRP A N 1
ATOM 731 C CA . TRP A 1 92 ? 1.064 17.330 -2.405 1.00 79.56 92 TRP A CA 1
ATOM 732 C C . TRP A 1 92 ? 0.914 18.774 -2.892 1.00 79.56 92 TRP A C 1
ATOM 734 O O . TRP A 1 92 ? 0.415 19.022 -3.988 1.00 79.56 92 TRP A O 1
ATOM 744 N N . VAL A 1 93 ? 1.306 19.751 -2.075 1.00 74.75 93 VAL A N 1
ATOM 745 C CA . VAL A 1 93 ? 1.191 21.161 -2.418 1.00 74.75 93 VAL A CA 1
ATOM 746 C C . VAL A 1 93 ? 2.394 21.571 -3.268 1.00 74.75 93 VAL A C 1
ATOM 748 O O . VAL A 1 93 ? 3.495 21.757 -2.762 1.00 74.75 93 VAL A O 1
ATOM 751 N N . GLY A 1 94 ? 2.172 21.749 -4.572 1.00 66.31 94 GLY A N 1
ATOM 752 C CA . GLY A 1 94 ? 3.165 22.302 -5.504 1.00 66.31 94 GLY A CA 1
ATOM 753 C C . GLY A 1 94 ? 3.857 21.287 -6.417 1.00 66.31 94 GLY A C 1
ATOM 754 O O . GLY A 1 94 ? 4.642 21.695 -7.270 1.00 66.31 94 GLY A O 1
ATOM 755 N N . SER A 1 95 ? 3.550 19.994 -6.296 1.00 60.12 95 SER A N 1
ATOM 756 C CA . SER A 1 95 ? 3.996 18.973 -7.244 1.00 60.12 95 SER A CA 1
ATOM 757 C C . SER A 1 95 ? 3.045 18.895 -8.452 1.00 60.12 95 SER A C 1
ATOM 759 O O . SER A 1 95 ? 2.006 18.247 -8.437 1.00 60.12 95 SER A O 1
ATOM 761 N N . ASP A 1 96 ? 3.421 19.581 -9.530 1.00 52.19 96 ASP A N 1
ATOM 762 C CA . ASP A 1 96 ? 3.182 19.149 -10.917 1.00 52.19 96 ASP A CA 1
ATOM 763 C C . ASP A 1 96 ? 1.768 19.104 -11.523 1.00 52.19 96 ASP A C 1
ATOM 765 O O . ASP A 1 96 ? 1.606 18.528 -12.601 1.00 52.19 96 ASP A O 1
ATOM 769 N N . SER A 1 97 ? 0.743 19.779 -10.996 1.00 48.72 97 SER A N 1
ATOM 770 C CA . SER A 1 97 ? -0.519 19.831 -11.762 1.00 48.72 97 SER A CA 1
ATOM 771 C C . SER A 1 97 ? -0.434 20.665 -13.052 1.00 48.72 97 SER A C 1
ATOM 773 O O . SER A 1 97 ? -1.344 20.582 -13.875 1.00 48.72 97 SER A O 1
ATOM 775 N N . GLY A 1 98 ? 0.625 21.463 -13.275 1.00 53.03 98 GLY A N 1
ATOM 776 C CA . GLY A 1 98 ? 0.788 22.301 -14.481 1.00 53.03 98 GLY A CA 1
ATOM 777 C C . GLY A 1 98 ? -0.345 23.316 -14.705 1.00 53.03 98 GLY A C 1
ATOM 778 O O . GLY A 1 98 ? -0.345 24.057 -15.685 1.00 53.03 98 GLY A O 1
ATOM 779 N N . SER A 1 99 ? -1.316 23.346 -13.800 1.00 50.81 99 SER A N 1
ATOM 780 C CA . SER A 1 99 ? -2.374 24.319 -13.722 1.00 50.81 99 SER A CA 1
ATOM 781 C C . SER A 1 99 ? -1.847 25.464 -12.877 1.00 50.81 99 SER A C 1
ATOM 783 O O . SER A 1 99 ? -1.498 25.246 -11.717 1.00 50.81 99 SER A O 1
ATOM 785 N N . ASP A 1 100 ? -1.884 26.681 -13.410 1.00 53.88 100 ASP A N 1
ATOM 786 C CA . ASP A 1 100 ? -1.755 27.938 -12.656 1.00 53.88 100 ASP A CA 1
ATOM 787 C C . ASP A 1 100 ? -2.875 28.120 -11.602 1.00 53.88 100 ASP A C 1
ATOM 789 O O . ASP A 1 100 ? -3.179 29.240 -11.192 1.00 53.88 100 ASP A O 1
ATOM 793 N N . ASP A 1 101 ? -3.540 27.038 -11.184 1.00 51.50 101 ASP A N 1
ATOM 794 C CA . ASP A 1 101 ? -4.537 27.066 -10.133 1.00 51.50 101 ASP A CA 1
ATOM 795 C C . ASP A 1 101 ? -3.775 27.369 -8.838 1.00 51.50 101 ASP A C 1
ATOM 797 O O . ASP A 1 101 ? -2.924 26.566 -8.428 1.00 51.50 101 ASP A O 1
ATOM 801 N N . PRO A 1 102 ? -3.969 28.561 -8.244 1.00 51.50 102 PRO A N 1
ATOM 802 C CA . PRO A 1 102 ? -3.217 28.981 -7.082 1.00 51.50 102 PRO A CA 1
ATOM 803 C C . PRO A 1 102 ? -3.368 27.898 -6.033 1.00 51.50 102 PRO A C 1
ATOM 805 O O . PRO A 1 102 ? -4.488 27.578 -5.635 1.00 51.50 102 PRO A O 1
ATOM 808 N N . ILE A 1 103 ? -2.219 27.338 -5.646 1.00 52.88 103 ILE A N 1
ATOM 809 C CA . ILE A 1 103 ? -2.015 26.442 -4.516 1.00 52.88 103 ILE A CA 1
ATOM 810 C C . ILE A 1 103 ? -3.156 26.646 -3.519 1.00 52.88 103 ILE A C 1
ATOM 812 O O . ILE A 1 103 ? -3.198 27.659 -2.814 1.00 52.88 103 ILE A O 1
ATOM 816 N N . ARG A 1 104 ? -4.132 25.727 -3.509 1.00 57.47 104 ARG A N 1
ATOM 817 C CA . ARG A 1 104 ? -5.177 25.734 -2.487 1.00 57.47 104 ARG A CA 1
ATOM 818 C C . ARG A 1 104 ? -4.491 25.342 -1.193 1.00 57.47 104 ARG A C 1
ATOM 820 O O . ARG A 1 104 ? -4.450 24.173 -0.822 1.00 57.47 104 ARG A O 1
ATOM 827 N N . TYR A 1 105 ? -3.899 26.331 -0.533 1.00 61.06 105 TYR A N 1
ATOM 828 C CA . TYR A 1 105 ? -3.522 26.217 0.858 1.00 61.06 105 TYR A CA 1
ATOM 829 C C . TYR A 1 105 ? -4.783 25.789 1.594 1.00 61.06 105 TYR A C 1
ATOM 831 O O . TYR A 1 105 ? -5.762 26.538 1.634 1.00 61.06 105 TYR A O 1
ATOM 839 N N . LYS A 1 106 ? -4.767 24.567 2.127 1.00 73.06 106 LYS A N 1
ATOM 840 C CA . LYS A 1 106 ? -5.803 24.125 3.050 1.00 73.06 106 LYS A CA 1
ATOM 841 C C . LYS A 1 106 ? -5.887 25.164 4.171 1.00 73.06 106 LYS A C 1
ATOM 843 O O . LYS A 1 106 ? -4.862 25.619 4.692 1.00 73.06 106 LYS A O 1
ATOM 848 N N . THR A 1 107 ? -7.096 25.581 4.510 1.00 83.56 107 THR A N 1
ATOM 849 C CA . THR A 1 107 ? -7.351 26.476 5.638 1.00 83.56 107 THR A CA 1
ATOM 850 C C . THR A 1 107 ? -6.810 25.855 6.932 1.00 83.56 107 THR A C 1
ATOM 852 O O . THR A 1 107 ? -6.568 24.649 7.022 1.00 83.56 107 THR A O 1
ATOM 855 N N . LEU A 1 108 ? -6.607 26.671 7.972 1.00 78.56 108 LEU A N 1
ATOM 856 C CA . LEU A 1 108 ? -6.196 26.150 9.284 1.00 78.56 108 LEU A CA 1
ATOM 857 C C . LEU A 1 108 ? -7.179 25.104 9.825 1.00 78.56 108 LEU A C 1
ATOM 859 O O . LEU A 1 108 ? -6.749 24.164 10.484 1.00 78.56 108 LEU A O 1
ATOM 863 N N . GLU A 1 109 ? -8.465 25.262 9.515 1.00 85.25 109 GLU A N 1
ATOM 864 C CA . GLU A 1 109 ? -9.531 24.333 9.883 1.00 85.25 109 GLU A CA 1
ATOM 865 C C . GLU A 1 109 ? -9.409 23.002 9.131 1.00 85.25 109 GLU A C 1
ATOM 867 O O . GLU A 1 109 ? -9.394 21.946 9.757 1.00 85.25 109 GLU A O 1
ATOM 872 N N . GLU A 1 110 ? -9.202 23.038 7.812 1.00 85.38 110 GLU A N 1
ATOM 873 C CA . GLU A 1 110 ? -8.981 21.829 7.005 1.00 85.38 110 GLU A CA 1
ATOM 874 C C . GLU A 1 110 ? -7.715 21.078 7.427 1.00 85.38 110 GLU A C 1
ATOM 876 O O . GLU A 1 110 ? -7.691 19.853 7.429 1.00 85.38 110 GLU A O 1
ATOM 881 N N . LEU A 1 111 ? -6.655 21.791 7.809 1.00 83.69 111 LEU A N 1
ATOM 882 C CA . LEU A 1 111 ? -5.435 21.158 8.307 1.00 83.69 111 LEU A CA 1
ATOM 883 C C . LEU A 1 111 ? -5.614 20.589 9.718 1.00 83.69 111 LEU A C 1
ATOM 885 O O . LEU A 1 111 ? -5.024 19.558 10.025 1.00 83.69 111 LEU A O 1
ATOM 889 N N . ALA A 1 112 ? -6.420 21.233 10.566 1.00 84.75 112 ALA A N 1
ATOM 890 C CA . ALA A 1 112 ? -6.768 20.696 11.879 1.00 84.75 112 ALA A CA 1
ATOM 891 C C . ALA A 1 112 ? -7.601 19.410 11.760 1.00 84.75 112 ALA A C 1
ATOM 893 O O . ALA A 1 112 ? -7.401 18.488 12.546 1.00 84.75 112 ALA A O 1
ATOM 894 N N . ALA A 1 113 ? -8.460 19.312 10.742 1.00 88.62 113 ALA A N 1
ATOM 895 C CA . ALA A 1 113 ? -9.229 18.104 10.443 1.00 88.62 113 ALA A CA 1
ATOM 896 C C . ALA A 1 113 ? -8.368 16.911 9.973 1.00 88.62 113 ALA A C 1
ATOM 898 O O . ALA A 1 113 ? -8.864 15.794 9.941 1.00 88.62 113 ALA A O 1
ATOM 899 N N . LEU A 1 114 ? -7.093 17.134 9.625 1.00 92.06 114 LEU A N 1
ATOM 900 C CA . LEU A 1 114 ? -6.136 16.093 9.216 1.00 92.06 114 LEU A CA 1
ATOM 901 C C . LEU A 1 114 ? -5.146 15.724 10.326 1.00 92.06 114 LEU A C 1
ATOM 903 O O . LEU A 1 114 ? -4.196 14.981 10.090 1.00 92.06 114 LEU A O 1
ATOM 907 N N . ALA A 1 115 ? -5.324 16.262 11.533 1.00 91.69 115 ALA A N 1
ATOM 908 C CA . ALA A 1 115 ? -4.469 15.937 12.671 1.00 91.69 115 ALA A CA 1
ATOM 909 C C . ALA A 1 115 ? -4.802 14.572 13.297 1.00 91.69 115 ALA A C 1
ATOM 911 O O . ALA A 1 115 ? -4.029 14.083 14.124 1.00 91.69 115 ALA A O 1
ATOM 912 N N . GLY A 1 116 ? -5.921 13.959 12.898 1.00 94.44 116 GLY A N 1
ATOM 913 C CA . GLY A 1 116 ? -6.480 12.780 13.538 1.00 94.44 116 GLY A CA 1
ATOM 914 C C . GLY A 1 116 ? -7.051 13.072 14.926 1.00 94.44 116 GLY A C 1
ATOM 915 O O . GLY A 1 116 ? -6.611 13.976 15.645 1.00 94.44 116 GLY A O 1
ATOM 916 N N . ASN A 1 117 ? -8.028 12.276 15.335 1.00 95.88 117 ASN A N 1
ATOM 917 C CA . ASN A 1 117 ? -8.679 12.363 16.628 1.00 95.88 117 ASN A CA 1
ATOM 918 C C . ASN A 1 117 ? -8.366 11.106 17.462 1.00 95.88 117 ASN A C 1
ATOM 920 O O . ASN A 1 117 ? -8.984 10.055 17.276 1.00 95.88 117 ASN A O 1
ATOM 924 N N . PRO A 1 118 ? -7.457 11.202 18.455 1.00 95.62 118 PRO A N 1
ATOM 925 C CA . PRO A 1 118 ? -7.119 10.078 19.325 1.00 95.62 118 PRO A CA 1
ATOM 926 C C . PRO A 1 118 ? -8.330 9.438 20.007 1.00 95.62 118 PRO A C 1
ATOM 928 O O . PRO A 1 118 ? -8.342 8.231 20.228 1.00 95.62 118 PRO A O 1
ATOM 931 N N . ASP A 1 119 ? -9.346 10.238 20.332 1.00 97.25 119 ASP A N 1
ATOM 932 C CA . ASP A 1 119 ? -10.549 9.763 21.010 1.00 97.25 119 ASP A CA 1
ATOM 933 C C . ASP A 1 119 ? -11.477 8.989 20.057 1.00 97.25 119 ASP A C 1
ATOM 935 O O . ASP A 1 119 ? -12.187 8.091 20.506 1.00 97.25 119 ASP A O 1
ATOM 939 N N . ALA A 1 120 ? -11.431 9.278 18.750 1.00 96.69 120 ALA A N 1
ATOM 940 C CA . ALA A 1 120 ? -12.157 8.518 17.732 1.00 96.69 120 ALA A CA 1
ATOM 941 C C . ALA A 1 120 ? -11.496 7.159 17.446 1.00 96.69 120 ALA A C 1
ATOM 943 O O . ALA A 1 120 ? -12.194 6.173 17.227 1.00 96.69 120 ALA A O 1
ATOM 944 N N . LEU A 1 121 ? -10.161 7.078 17.498 1.00 96.31 121 LEU A N 1
ATOM 945 C CA . LEU A 1 121 ? -9.421 5.827 17.291 1.00 96.31 121 LEU A CA 1
ATOM 946 C C . LEU A 1 121 ? -9.396 4.906 18.515 1.00 96.31 121 LEU A C 1
ATOM 948 O O . LEU A 1 121 ? -9.330 3.689 18.362 1.00 96.31 121 LEU A O 1
ATOM 952 N N . LEU A 1 122 ? -9.435 5.453 19.731 1.00 96.31 122 LEU A N 1
ATOM 953 C CA . LEU A 1 122 ? -9.261 4.674 20.960 1.00 96.31 122 LEU A CA 1
ATOM 954 C C . LEU A 1 122 ? -10.179 3.435 21.086 1.00 96.31 122 LEU A C 1
ATOM 956 O O . LEU A 1 122 ? -9.671 2.390 21.498 1.00 96.31 122 LEU A O 1
ATOM 960 N N . PRO A 1 123 ? -11.474 3.474 20.702 1.00 97.06 123 PRO A N 1
ATOM 961 C CA . PRO A 1 123 ? -12.356 2.299 20.745 1.00 97.06 123 PRO A CA 1
ATOM 962 C C . PRO A 1 123 ? -11.911 1.133 19.848 1.00 97.06 123 PRO A C 1
ATOM 964 O O . PRO A 1 123 ? -12.357 -0.000 20.038 1.00 97.06 123 PRO A O 1
ATOM 967 N N . TYR A 1 124 ? -11.052 1.412 18.869 1.00 95.88 124 TYR A N 1
ATOM 968 C CA . TYR A 1 124 ? -10.592 0.489 17.833 1.00 95.88 124 TYR A CA 1
ATOM 969 C C . TYR A 1 124 ? -9.229 -0.134 18.131 1.00 95.88 124 TYR A C 1
ATOM 971 O O . TYR A 1 124 ? -8.826 -1.091 17.462 1.00 95.88 124 TYR A O 1
ATOM 979 N N . CYS A 1 125 ? -8.528 0.391 19.134 1.00 93.88 125 CYS A N 1
ATOM 980 C CA . CYS A 1 125 ? -7.225 -0.091 19.555 1.00 93.88 125 CYS A CA 1
ATOM 981 C C . CYS A 1 125 ? -7.319 -1.365 20.410 1.00 93.88 125 CYS A C 1
ATOM 983 O O . CYS A 1 125 ? -8.389 -1.793 20.851 1.00 93.88 125 CYS A O 1
ATOM 985 N N . LEU A 1 126 ? -6.164 -1.989 20.649 1.00 92.62 126 LEU A N 1
ATOM 986 C CA . LEU A 1 126 ? -6.070 -3.151 21.525 1.00 92.62 126 LEU A CA 1
ATOM 987 C C . LEU A 1 126 ? -6.447 -2.780 22.974 1.00 92.62 126 LEU A C 1
ATOM 989 O O . LEU A 1 126 ? -6.188 -1.657 23.418 1.00 92.62 126 LEU A O 1
ATOM 993 N N . PRO A 1 127 ? -7.022 -3.715 23.755 1.00 93.00 127 PRO A N 1
ATOM 994 C CA . PRO A 1 127 ? -7.269 -3.485 25.172 1.00 93.00 127 PRO A CA 1
ATOM 995 C C . PRO A 1 127 ? -5.998 -3.037 25.904 1.00 93.00 127 PRO A C 1
ATOM 997 O O . PRO A 1 127 ? -4.942 -3.650 25.774 1.00 93.00 127 PRO A O 1
ATOM 1000 N N . GLY A 1 128 ? -6.111 -1.966 26.690 1.00 95.00 128 GLY A N 1
ATOM 1001 C CA . GLY A 1 128 ? -4.984 -1.382 27.420 1.00 95.00 128 GLY A CA 1
ATOM 1002 C C . GLY A 1 128 ? -4.227 -0.288 26.664 1.00 95.00 128 GLY A C 1
ATOM 1003 O O . GLY A 1 128 ? -3.418 0.395 27.291 1.00 95.00 128 GLY A O 1
ATOM 1004 N N . THR A 1 129 ? -4.510 -0.056 25.375 1.00 94.81 129 THR A N 1
ATOM 1005 C CA . THR A 1 129 ? -4.040 1.153 24.684 1.00 94.81 129 THR A CA 1
ATOM 1006 C C . THR A 1 129 ? -4.599 2.390 25.378 1.00 94.81 129 THR A C 1
ATOM 1008 O O . THR A 1 129 ? -5.795 2.468 25.670 1.00 94.81 129 THR A O 1
ATOM 1011 N N . ARG A 1 130 ? -3.734 3.367 25.652 1.00 97.06 130 ARG A N 1
ATOM 1012 C CA . ARG A 1 130 ? -4.128 4.648 26.240 1.00 97.06 130 ARG A CA 1
ATOM 1013 C C . ARG A 1 130 ? -4.159 5.721 25.167 1.00 97.06 130 ARG A C 1
ATOM 1015 O O . ARG A 1 130 ? -3.460 5.651 24.157 1.00 97.06 130 ARG A O 1
ATOM 1022 N N . ARG A 1 131 ? -4.922 6.775 25.433 1.00 96.12 131 ARG A N 1
ATOM 1023 C CA . ARG A 1 131 ? -5.025 7.945 24.558 1.00 96.12 131 ARG A CA 1
ATOM 1024 C C . ARG A 1 131 ? -3.655 8.555 24.243 1.00 96.12 131 ARG A C 1
ATOM 1026 O O . ARG A 1 131 ? -3.404 8.961 23.113 1.00 96.12 131 ARG A O 1
ATOM 1033 N N . GLU A 1 132 ? -2.759 8.606 25.226 1.00 95.06 132 GLU A N 1
ATOM 1034 C CA . GLU A 1 132 ? -1.410 9.162 25.079 1.00 95.06 132 GLU A CA 1
ATOM 1035 C C . GLU A 1 132 ? -0.544 8.350 24.110 1.00 95.06 132 GLU A C 1
ATOM 1037 O O . GLU A 1 132 ? 0.312 8.920 23.430 1.00 95.06 132 GLU A O 1
ATOM 1042 N N . ASP A 1 133 ? -0.780 7.039 24.020 1.00 92.62 133 ASP A N 1
ATOM 1043 C CA . ASP A 1 133 ? -0.064 6.162 23.095 1.00 92.62 133 ASP A CA 1
ATOM 1044 C C . ASP A 1 133 ? -0.470 6.499 21.647 1.00 92.62 133 ASP A C 1
ATOM 1046 O O . ASP A 1 133 ? 0.391 6.634 20.779 1.00 92.62 133 ASP A O 1
ATOM 1050 N N . ILE A 1 134 ? -1.762 6.769 21.410 1.00 94.25 134 ILE A N 1
ATOM 1051 C CA . ILE A 1 134 ? -2.284 7.208 20.104 1.00 94.25 134 ILE A CA 1
ATOM 1052 C C . ILE A 1 134 ? -1.766 8.603 19.751 1.00 94.25 134 ILE A C 1
ATOM 1054 O O . ILE A 1 134 ? -1.246 8.797 18.659 1.00 94.25 134 ILE A O 1
ATOM 1058 N N . VAL A 1 135 ? -1.823 9.565 20.681 1.00 91.44 135 VAL A N 1
ATOM 1059 C CA . VAL A 1 135 ? -1.240 10.909 20.478 1.00 91.44 135 VAL A CA 1
ATOM 1060 C C . VAL A 1 135 ? 0.238 10.811 20.096 1.00 91.44 135 VAL A C 1
ATOM 1062 O O . VAL A 1 135 ? 0.712 11.537 19.227 1.00 91.44 135 VAL A O 1
ATOM 1065 N N . THR A 1 136 ? 0.976 9.899 20.730 1.00 90.25 136 THR A N 1
ATOM 1066 C CA . THR A 1 136 ? 2.390 9.671 20.416 1.00 90.25 136 THR A CA 1
ATOM 1067 C C . THR A 1 136 ? 2.577 9.056 19.028 1.00 90.25 136 THR A C 1
ATOM 1069 O O . THR A 1 136 ? 3.512 9.450 18.331 1.00 90.25 136 THR A O 1
ATOM 1072 N N . ALA A 1 137 ? 1.704 8.130 18.620 1.00 89.06 137 ALA A N 1
ATOM 1073 C CA . ALA A 1 137 ? 1.759 7.445 17.327 1.00 89.06 137 ALA A CA 1
ATOM 1074 C C . ALA A 1 137 ? 1.371 8.348 16.146 1.00 89.06 137 ALA A C 1
ATOM 1076 O O . ALA A 1 137 ? 2.096 8.391 15.156 1.00 89.06 137 ALA A O 1
ATOM 1077 N N . LEU A 1 138 ? 0.288 9.123 16.275 1.00 88.94 138 LEU A N 1
ATOM 1078 C CA . LEU A 1 138 ? -0.064 10.183 15.316 1.00 88.94 138 LEU A CA 1
ATOM 1079 C C . LEU A 1 138 ? 1.016 11.268 15.277 1.00 88.94 138 LEU A C 1
ATOM 1081 O O . LEU A 1 138 ? 1.229 11.940 14.268 1.00 88.94 138 LEU A O 1
ATOM 1085 N N . GLY A 1 139 ? 1.758 11.362 16.380 1.00 79.94 139 GLY A N 1
ATOM 1086 C CA . GLY A 1 139 ? 2.958 12.144 16.500 1.00 79.94 139 GLY A CA 1
ATOM 1087 C C . GLY A 1 139 ? 2.694 13.632 16.370 1.00 79.94 139 GLY A C 1
ATOM 1088 O O . GLY A 1 139 ? 1.579 14.138 16.279 1.00 79.94 139 GLY A O 1
ATOM 1089 N N . LYS A 1 140 ? 3.810 14.345 16.359 1.00 61.28 140 LYS A N 1
ATOM 1090 C CA . LYS A 1 140 ? 3.870 15.712 15.883 1.00 61.28 140 LYS A CA 1
ATOM 1091 C C . LYS A 1 140 ? 3.955 15.621 14.364 1.00 61.28 140 LYS A C 1
ATOM 1093 O O . LYS A 1 140 ? 4.990 15.179 13.863 1.00 61.28 140 LYS A O 1
ATOM 1098 N N . THR A 1 141 ? 2.887 15.976 13.649 1.00 58.91 141 THR A N 1
ATOM 1099 C CA . THR A 1 141 ? 2.894 16.069 12.174 1.00 58.91 141 THR A CA 1
ATOM 1100 C C . THR A 1 141 ? 4.105 16.895 11.708 1.00 58.91 141 THR A C 1
ATOM 1102 O O . THR A 1 141 ? 4.663 17.670 12.497 1.00 58.91 141 THR A O 1
ATOM 1105 N N . LYS A 1 142 ? 4.530 16.806 10.432 1.00 54.47 142 LYS A N 1
ATOM 1106 C CA . LYS A 1 142 ? 5.584 17.706 9.884 1.00 54.47 142 LYS A CA 1
ATOM 1107 C C . LYS A 1 142 ? 5.348 19.173 10.290 1.00 54.47 142 LYS A C 1
ATOM 1109 O O . LYS A 1 142 ? 6.302 19.905 10.561 1.00 54.47 142 LYS A O 1
ATOM 1114 N N . ARG A 1 143 ? 4.076 19.552 10.449 1.00 50.56 143 ARG A N 1
ATOM 1115 C CA . ARG A 1 143 ? 3.613 20.851 10.926 1.00 50.56 143 ARG A CA 1
ATOM 1116 C C . ARG A 1 143 ? 4.038 21.221 12.348 1.00 50.56 143 ARG A C 1
ATOM 1118 O O . ARG A 1 143 ? 4.446 22.354 12.568 1.00 50.56 143 ARG A O 1
ATOM 1125 N N . ASP A 1 144 ? 3.970 20.319 13.317 1.00 52.25 144 ASP A N 1
ATOM 1126 C CA . ASP A 1 144 ? 4.400 20.613 14.692 1.00 52.25 144 ASP A CA 1
ATOM 1127 C C . ASP A 1 144 ? 5.917 20.855 14.778 1.00 52.25 144 ASP A C 1
ATOM 1129 O O . ASP A 1 144 ? 6.399 21.525 15.695 1.00 52.25 144 ASP A O 1
ATOM 1133 N N . CYS A 1 145 ? 6.671 20.357 13.793 1.00 44.00 145 CYS A N 1
ATOM 1134 C CA . CYS A 1 145 ? 8.057 20.745 13.561 1.00 44.00 145 CYS A CA 1
ATOM 1135 C C . CYS A 1 145 ? 8.161 22.090 12.821 1.00 44.00 145 CYS A C 1
ATOM 1137 O O . CYS A 1 145 ? 8.937 22.921 13.269 1.00 44.00 145 CYS A O 1
ATOM 1139 N N . TRP A 1 146 ? 7.355 22.351 11.785 1.00 41.97 146 TRP A N 1
ATOM 1140 C CA . TRP A 1 146 ? 7.310 23.639 11.057 1.00 41.97 146 TRP A CA 1
ATOM 1141 C C . TRP A 1 146 ? 6.894 24.846 11.920 1.00 41.97 146 TRP A C 1
ATOM 1143 O O . TRP A 1 146 ? 7.427 25.949 11.790 1.00 41.97 146 TRP A O 1
ATOM 1153 N N . ILE A 1 147 ? 5.932 24.662 12.827 1.00 45.66 147 ILE A N 1
ATOM 1154 C CA . ILE A 1 147 ? 5.517 25.684 13.798 1.00 45.66 147 ILE A CA 1
ATOM 1155 C C . ILE A 1 147 ? 6.640 25.908 14.818 1.00 45.66 147 ILE A C 1
ATOM 1157 O O . ILE A 1 147 ? 6.900 27.049 15.198 1.00 45.66 147 ILE A O 1
ATOM 1161 N N . ALA A 1 148 ? 7.343 24.845 15.225 1.00 41.19 148 ALA A N 1
ATOM 1162 C CA . ALA A 1 148 ? 8.491 24.948 16.122 1.00 41.19 148 ALA A CA 1
ATOM 1163 C C . ALA A 1 148 ? 9.734 25.574 15.454 1.00 41.19 148 ALA A C 1
ATOM 1165 O O . ALA A 1 148 ? 10.504 26.238 16.147 1.00 41.19 148 ALA A O 1
ATOM 1166 N N . THR A 1 149 ? 9.917 25.419 14.136 1.00 42.25 149 THR A N 1
ATOM 1167 C CA . THR A 1 149 ? 10.998 26.047 13.347 1.00 42.25 149 THR A CA 1
ATOM 1168 C C . THR A 1 149 ? 10.657 27.462 12.869 1.00 42.25 149 THR A C 1
ATOM 1170 O O . THR A 1 149 ? 11.528 28.165 12.367 1.00 42.25 149 THR A O 1
ATOM 1173 N N . GLY A 1 150 ? 9.426 27.939 13.082 1.00 34.75 150 GLY A N 1
ATOM 1174 C CA . GLY A 1 150 ? 9.050 29.333 12.844 1.00 34.75 150 GLY A CA 1
ATOM 1175 C C . GLY A 1 150 ? 8.699 29.691 11.396 1.00 34.75 150 GLY A C 1
ATOM 1176 O O . GLY A 1 150 ? 8.468 30.872 11.124 1.00 34.75 150 GLY A O 1
ATOM 1177 N N . GLU A 1 151 ? 8.567 28.726 10.485 1.00 41.12 151 GLU A N 1
ATOM 1178 C CA . GLU A 1 151 ? 8.175 28.994 9.088 1.00 41.12 151 GLU A CA 1
ATOM 1179 C C . GLU A 1 151 ? 6.738 29.521 8.979 1.00 41.12 151 GLU A C 1
ATOM 1181 O O . GLU A 1 151 ? 6.467 30.442 8.212 1.00 41.12 151 GLU A O 1
ATOM 1186 N N . ALA A 1 152 ? 5.834 29.078 9.861 1.00 41.84 152 ALA A N 1
ATOM 1187 C CA . ALA A 1 152 ? 4.497 29.671 9.988 1.00 41.84 152 ALA A CA 1
ATOM 1188 C C . ALA A 1 152 ? 4.509 31.110 10.563 1.00 41.84 152 ALA A C 1
ATOM 1190 O O . ALA A 1 152 ? 3.480 31.782 10.562 1.00 41.84 152 ALA A O 1
ATOM 1191 N N . THR A 1 153 ? 5.656 31.589 11.067 1.00 42.97 153 THR A N 1
ATOM 1192 C CA . THR A 1 153 ? 5.818 32.923 11.682 1.00 42.97 153 THR A CA 1
ATOM 1193 C C . THR A 1 153 ? 6.572 33.926 10.800 1.00 42.97 153 THR A C 1
ATOM 1195 O O . THR A 1 153 ? 6.807 35.051 11.237 1.00 42.97 153 THR A O 1
ATOM 1198 N N . GLY A 1 154 ? 6.958 33.545 9.574 1.00 43.03 154 GLY A N 1
ATOM 1199 C CA . GLY A 1 154 ? 7.748 34.396 8.673 1.00 43.03 154 GLY A CA 1
ATOM 1200 C C . GLY A 1 154 ? 9.228 34.520 9.059 1.00 43.03 154 GLY A C 1
ATOM 1201 O O . GLY A 1 154 ? 9.883 35.487 8.670 1.00 43.03 154 GLY A O 1
ATOM 1202 N N . LYS A 1 155 ? 9.762 33.574 9.842 1.00 43.16 155 LYS A N 1
ATOM 1203 C CA . LYS A 1 155 ? 11.199 33.493 10.146 1.00 43.16 155 LYS A CA 1
ATOM 1204 C C . LYS A 1 155 ? 11.925 32.623 9.106 1.00 43.16 155 LYS A C 1
ATOM 1206 O O . LYS A 1 155 ? 11.305 31.711 8.567 1.00 43.16 155 LYS A O 1
ATOM 1211 N N . PRO A 1 156 ? 13.208 32.904 8.806 1.00 41.66 156 PRO A N 1
ATOM 1212 C CA . PRO A 1 156 ? 13.980 32.137 7.827 1.00 41.66 156 PRO A CA 1
ATOM 1213 C C . PRO A 1 156 ? 14.176 30.675 8.260 1.00 41.66 156 PRO A C 1
ATOM 1215 O O . PRO A 1 156 ? 14.357 30.404 9.446 1.00 41.66 156 PRO A O 1
ATOM 1218 N N . PHE A 1 157 ? 14.151 29.767 7.278 1.00 46.59 157 PHE A N 1
ATOM 1219 C CA . PHE A 1 157 ? 14.362 28.324 7.432 1.00 46.59 157 PHE A CA 1
ATOM 1220 C C . PHE A 1 157 ? 15.724 28.022 8.078 1.00 46.59 157 PHE A C 1
ATOM 1222 O O . PHE A 1 157 ? 16.765 28.444 7.573 1.00 46.59 157 PHE A O 1
ATOM 1229 N N . ASP A 1 158 ? 15.703 27.290 9.194 1.00 61.94 158 ASP A N 1
ATOM 1230 C CA . ASP A 1 158 ? 16.895 26.805 9.896 1.00 61.94 158 ASP A CA 1
ATOM 1231 C C . ASP A 1 158 ? 17.160 25.339 9.509 1.00 61.94 158 ASP A C 1
ATOM 1233 O O . ASP A 1 158 ? 16.593 24.393 10.069 1.00 61.94 158 ASP A O 1
ATOM 1237 N N . GLU A 1 159 ? 18.016 25.169 8.502 1.00 46.56 159 GLU A N 1
ATOM 1238 C CA . GLU A 1 159 ? 18.401 23.877 7.928 1.00 46.56 159 GLU A CA 1
ATOM 1239 C C . GLU A 1 159 ? 19.096 22.959 8.951 1.00 46.56 159 GLU A C 1
ATOM 1241 O O . GLU A 1 159 ? 18.898 21.740 8.943 1.00 46.56 159 GLU A O 1
ATOM 1246 N N . GLU A 1 160 ? 19.856 23.527 9.889 1.00 57.50 160 GLU A N 1
ATOM 1247 C CA . GLU A 1 160 ? 20.599 22.770 10.898 1.00 57.50 160 GLU A CA 1
ATOM 1248 C C . GLU A 1 160 ? 19.644 22.169 11.943 1.00 57.50 160 GLU A C 1
ATOM 1250 O O . GLU A 1 160 ? 19.758 20.989 12.302 1.00 57.50 160 GLU A O 1
ATOM 1255 N N . ALA A 1 161 ? 18.625 22.931 12.357 1.00 59.44 161 ALA A N 1
ATOM 1256 C CA . ALA A 1 161 ? 17.556 22.449 13.232 1.00 59.44 161 ALA A CA 1
ATOM 1257 C C . ALA A 1 161 ? 16.691 21.362 12.564 1.00 59.44 161 ALA A C 1
ATOM 1259 O O . ALA A 1 161 ? 16.335 20.366 13.210 1.00 59.44 161 ALA A O 1
ATOM 1260 N N . PHE A 1 162 ? 16.387 21.508 11.269 1.00 51.06 162 PHE A N 1
ATOM 1261 C CA . PHE A 1 162 ? 15.640 20.509 10.498 1.00 51.06 162 PHE A CA 1
ATOM 1262 C C . PHE A 1 162 ? 16.404 19.179 10.388 1.00 51.06 162 PHE A C 1
ATOM 1264 O O . PHE A 1 162 ? 15.857 18.113 10.702 1.00 51.06 162 PHE A O 1
ATOM 1271 N N . LEU A 1 163 ? 17.688 19.227 10.022 1.00 49.00 163 LEU A N 1
ATOM 1272 C CA . LEU A 1 163 ? 18.548 18.043 9.905 1.00 49.00 163 LEU A CA 1
ATOM 1273 C C . LEU A 1 163 ? 18.810 17.370 11.266 1.00 49.00 163 LEU A C 1
ATOM 1275 O O . LEU A 1 163 ? 18.856 16.138 11.357 1.00 49.00 163 LEU A O 1
ATOM 1279 N N . ALA A 1 164 ? 18.906 18.145 12.351 1.00 57.81 164 ALA A N 1
ATOM 1280 C CA . ALA A 1 164 ? 18.989 17.608 13.711 1.00 57.81 164 ALA A CA 1
ATOM 1281 C C . ALA A 1 164 ? 17.693 16.893 14.149 1.00 57.81 164 ALA A C 1
ATOM 1283 O O . ALA A 1 164 ? 17.746 15.903 14.887 1.00 57.81 164 ALA A O 1
ATOM 1284 N N . GLY A 1 165 ? 16.530 17.358 13.678 1.00 51.81 165 GLY A N 1
ATOM 1285 C CA . GLY A 1 165 ? 15.237 16.695 13.864 1.00 51.81 165 GLY A CA 1
ATOM 1286 C C . GLY A 1 165 ? 15.114 15.386 13.078 1.00 51.81 165 GLY A C 1
ATOM 1287 O O . GLY A 1 165 ? 14.616 14.398 13.620 1.00 51.81 165 GLY A O 1
ATOM 1288 N N . GLN A 1 166 ? 15.622 15.352 11.842 1.00 42.09 166 GLN A N 1
ATOM 1289 C CA . GLN A 1 166 ? 15.660 14.167 10.970 1.00 42.09 166 GLN A CA 1
ATOM 1290 C C . GLN A 1 166 ? 16.479 13.015 11.581 1.00 42.09 166 GLN A C 1
ATOM 1292 O O . GLN A 1 166 ? 15.988 11.892 11.658 1.00 42.09 166 GLN A O 1
ATOM 1297 N N . LYS A 1 167 ? 17.667 13.289 12.140 1.00 46.25 167 LYS A N 1
ATOM 1298 C CA . LYS A 1 167 ? 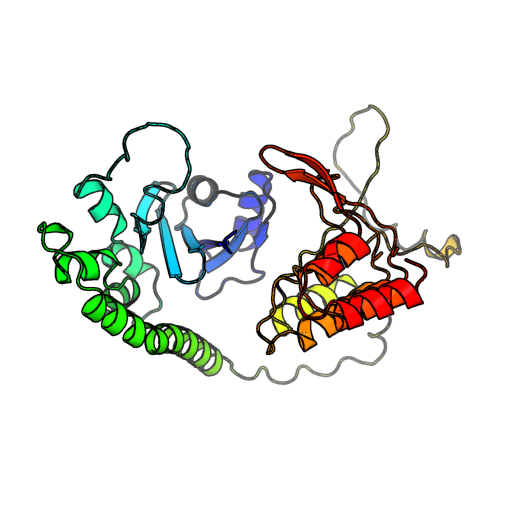18.512 12.265 12.801 1.00 46.25 167 LYS A CA 1
ATOM 1299 C C . LYS A 1 167 ? 17.873 11.598 14.030 1.00 46.25 167 LYS A C 1
ATOM 1301 O O . LYS A 1 167 ? 18.309 10.528 14.439 1.00 46.25 167 LYS A O 1
ATOM 1306 N N . LYS A 1 168 ? 16.833 12.193 14.628 1.00 47.16 168 LYS A N 1
ATOM 1307 C CA . LYS A 1 168 ? 16.061 11.586 15.733 1.00 47.16 168 LYS A CA 1
ATOM 1308 C C . LYS A 1 168 ? 14.899 10.697 15.258 1.00 47.16 168 LYS A C 1
ATOM 1310 O O . LYS A 1 168 ? 14.213 10.126 16.108 1.00 47.16 168 LYS A O 1
ATOM 1315 N N . ARG A 1 169 ? 14.655 10.589 13.942 1.00 46.53 169 ARG A N 1
ATOM 1316 C CA . ARG A 1 169 ? 13.544 9.819 13.344 1.00 46.53 169 ARG A CA 1
ATOM 1317 C C . ARG A 1 169 ? 13.869 8.338 13.147 1.00 46.53 169 ARG A C 1
ATOM 1319 O O . ARG A 1 169 ? 13.017 7.507 13.448 1.00 46.53 169 ARG A O 1
ATOM 1326 N N . GLU A 1 170 ? 15.095 8.005 12.740 1.00 41.94 170 GLU A N 1
ATOM 1327 C CA . GLU A 1 170 ? 15.527 6.613 12.501 1.00 41.94 170 GLU A CA 1
ATOM 1328 C C . GLU A 1 170 ? 15.303 5.657 13.696 1.00 41.94 170 GLU A C 1
ATOM 1330 O O . GLU A 1 170 ? 14.833 4.543 13.471 1.00 41.94 170 GLU A O 1
ATOM 1335 N N . PRO A 1 171 ? 15.509 6.054 14.972 1.00 45.31 171 PRO A N 1
ATOM 1336 C CA . PRO A 1 171 ? 15.282 5.148 16.101 1.00 45.31 171 PRO A CA 1
ATOM 1337 C C . PRO A 1 171 ? 13.800 4.863 16.409 1.00 45.31 171 PRO A C 1
ATOM 1339 O O . PRO A 1 171 ? 13.509 3.951 17.179 1.00 45.31 171 PRO A O 1
ATOM 1342 N N . ARG A 1 172 ? 12.848 5.649 15.880 1.00 43.69 172 ARG A N 1
ATOM 1343 C CA . ARG A 1 172 ? 11.431 5.607 16.305 1.00 43.69 172 ARG A CA 1
ATOM 1344 C C . ARG A 1 172 ? 10.544 4.730 15.428 1.00 43.69 172 ARG A C 1
ATOM 1346 O O . ARG A 1 172 ? 9.677 4.048 15.961 1.00 43.69 172 ARG A O 1
ATOM 1353 N N . LEU A 1 173 ? 10.792 4.697 14.119 1.00 39.59 173 LEU A N 1
ATOM 1354 C CA . LEU A 1 173 ? 10.165 3.705 13.238 1.00 39.59 173 LEU A CA 1
ATOM 1355 C C . LEU A 1 173 ? 10.700 2.305 13.555 1.00 39.59 173 LEU A C 1
ATOM 1357 O O . LEU A 1 173 ? 9.918 1.369 13.679 1.00 39.59 173 LEU A O 1
ATOM 1361 N N . ALA A 1 174 ? 12.004 2.191 13.832 1.00 41.78 174 ALA A N 1
ATOM 1362 C CA . ALA A 1 174 ? 12.601 0.962 14.351 1.00 41.78 174 ALA A CA 1
ATOM 1363 C C . ALA A 1 174 ? 11.920 0.486 15.649 1.00 41.78 174 ALA A C 1
ATOM 1365 O O . ALA A 1 174 ? 11.664 -0.702 15.787 1.00 41.78 174 ALA A O 1
ATOM 1366 N N . TYR A 1 175 ? 11.553 1.399 16.558 1.00 43.47 175 TYR A N 1
ATOM 1367 C CA . TYR A 1 175 ? 10.812 1.071 17.782 1.00 43.47 175 TYR A CA 1
ATOM 1368 C C . TYR A 1 175 ? 9.382 0.570 17.513 1.00 43.47 175 TYR A C 1
ATOM 1370 O O . TYR A 1 175 ? 8.953 -0.389 18.148 1.00 43.47 175 TYR A O 1
ATOM 1378 N N . LEU A 1 176 ? 8.648 1.172 16.569 1.00 37.78 176 LEU A N 1
ATOM 1379 C CA . LEU A 1 176 ? 7.299 0.720 16.200 1.00 37.78 176 LEU A CA 1
ATOM 1380 C C . LEU A 1 176 ? 7.325 -0.671 15.550 1.00 37.78 176 LEU A C 1
ATOM 1382 O O . LEU A 1 176 ? 6.578 -1.548 15.977 1.00 37.78 176 LEU A O 1
ATOM 1386 N N . PHE A 1 177 ? 8.233 -0.912 14.600 1.00 41.16 177 PHE A N 1
ATOM 1387 C CA . PHE A 1 177 ? 8.382 -2.228 13.967 1.00 41.16 177 PHE A CA 1
ATOM 1388 C C . PHE A 1 177 ? 8.918 -3.291 14.934 1.00 41.16 177 PHE A C 1
ATOM 1390 O O . PHE A 1 177 ? 8.425 -4.417 14.942 1.00 41.16 177 PHE A O 1
ATOM 1397 N N . GLN A 1 178 ? 9.867 -2.932 15.806 1.00 46.75 178 GLN A N 1
ATOM 1398 C CA . GLN A 1 178 ? 10.347 -3.819 16.865 1.00 46.75 178 GLN A CA 1
ATOM 1399 C C . GLN A 1 178 ? 9.222 -4.175 17.842 1.00 46.75 178 GLN A C 1
ATOM 1401 O O . GLN A 1 178 ? 9.101 -5.333 18.230 1.00 46.75 178 GLN A O 1
ATOM 1406 N N . ARG A 1 179 ? 8.364 -3.218 18.216 1.00 52.56 179 ARG A N 1
ATOM 1407 C CA . ARG A 1 179 ? 7.271 -3.482 19.155 1.00 52.56 179 ARG A CA 1
ATOM 1408 C C . ARG A 1 179 ? 6.166 -4.345 18.547 1.00 52.56 179 ARG A C 1
ATOM 1410 O O . ARG A 1 179 ? 5.607 -5.171 19.258 1.00 52.56 179 ARG A O 1
ATOM 1417 N N . VAL A 1 180 ? 5.877 -4.187 17.255 1.00 43.38 180 VAL A N 1
ATOM 1418 C CA . VAL A 1 180 ? 4.962 -5.077 16.519 1.00 43.38 180 VAL A CA 1
ATOM 1419 C C . VAL A 1 180 ? 5.524 -6.503 16.474 1.00 43.38 180 VAL A C 1
ATOM 1421 O O . VAL A 1 180 ? 4.825 -7.427 16.876 1.00 43.38 180 VAL A O 1
ATOM 1424 N N . ALA A 1 181 ? 6.805 -6.674 16.131 1.00 44.47 181 ALA A N 1
ATOM 1425 C CA . ALA A 1 181 ? 7.462 -7.985 16.105 1.00 44.47 181 ALA A CA 1
ATOM 1426 C C . ALA A 1 181 ? 7.560 -8.653 17.496 1.00 44.47 181 ALA A C 1
ATOM 1428 O O . ALA A 1 181 ? 7.407 -9.867 17.625 1.00 44.47 181 ALA A O 1
ATOM 1429 N N . GLU A 1 182 ? 7.795 -7.876 18.559 1.00 51.62 182 GLU A N 1
ATOM 1430 C CA . GLU A 1 182 ? 7.793 -8.372 19.944 1.00 51.62 182 GLU A CA 1
ATOM 1431 C C . GLU A 1 182 ? 6.408 -8.864 20.374 1.00 51.62 182 GLU A C 1
ATOM 1433 O O . GLU A 1 182 ? 6.306 -9.902 21.024 1.00 51.62 182 GLU A O 1
ATOM 1438 N N . LEU A 1 183 ? 5.348 -8.145 19.997 1.00 44.69 183 LEU A N 1
ATOM 1439 C CA . LEU A 1 183 ? 3.975 -8.552 20.286 1.00 44.69 183 LEU A CA 1
ATOM 1440 C C . LEU A 1 183 ? 3.600 -9.810 19.489 1.00 44.69 183 LEU A C 1
ATOM 1442 O O . LEU A 1 183 ? 3.028 -10.735 20.055 1.00 44.69 183 LEU A O 1
ATOM 1446 N N . GLU A 1 184 ? 3.987 -9.912 18.217 1.00 47.72 184 GLU A N 1
ATOM 1447 C CA . GLU A 1 184 ? 3.801 -11.134 17.417 1.00 47.72 184 GLU A CA 1
ATOM 1448 C C . GLU A 1 184 ? 4.501 -12.354 18.042 1.00 47.72 184 GLU A C 1
ATOM 1450 O O . GLU A 1 184 ? 3.920 -13.439 18.107 1.00 47.72 184 GLU A O 1
ATOM 1455 N N . ALA A 1 185 ? 5.714 -12.175 18.574 1.00 53.53 185 ALA A N 1
ATOM 1456 C CA . ALA A 1 185 ? 6.456 -13.228 19.267 1.00 53.53 185 ALA A CA 1
ATOM 1457 C C . ALA A 1 185 ? 5.849 -13.603 20.634 1.00 53.53 185 ALA A C 1
ATOM 1459 O O . ALA A 1 185 ? 5.886 -14.770 21.022 1.00 53.53 185 ALA A O 1
ATOM 1460 N N . GLU A 1 186 ? 5.279 -12.638 21.361 1.00 55.91 186 GLU A N 1
ATOM 1461 C CA . GLU A 1 186 ? 4.630 -12.848 22.664 1.00 55.91 186 GLU A CA 1
ATOM 1462 C C . GLU A 1 186 ? 3.315 -13.644 22.539 1.00 55.91 186 GLU A C 1
ATOM 1464 O O . GLU A 1 186 ? 2.957 -14.396 23.449 1.00 55.91 186 GLU A O 1
ATOM 1469 N N . PHE A 1 187 ? 2.629 -13.551 21.393 1.00 47.38 187 PHE A N 1
ATOM 1470 C CA . PHE A 1 187 ? 1.372 -14.264 21.120 1.00 47.38 187 PHE A CA 1
ATOM 1471 C C . PHE A 1 187 ? 1.525 -15.547 20.285 1.00 47.38 187 PHE A C 1
ATOM 1473 O O . PHE A 1 187 ? 0.560 -16.306 20.148 1.00 47.38 187 PHE A O 1
ATOM 1480 N N . ALA A 1 188 ? 2.728 -15.857 19.796 1.00 39.72 188 ALA A N 1
ATOM 1481 C CA . ALA A 1 188 ? 3.040 -17.129 19.151 1.00 39.72 188 ALA A CA 1
ATOM 1482 C C . ALA A 1 188 ? 3.156 -18.260 20.194 1.00 39.72 188 ALA A C 1
ATOM 1484 O O . ALA A 1 188 ? 4.243 -18.648 20.625 1.00 39.72 188 ALA A O 1
ATOM 1485 N N . THR A 1 189 ? 2.025 -18.827 20.618 1.00 42.28 189 THR A N 1
ATOM 1486 C CA . THR A 1 189 ? 2.045 -20.106 21.345 1.00 42.28 189 THR A CA 1
ATOM 1487 C C . THR A 1 189 ? 2.376 -21.245 20.372 1.00 42.28 189 THR A C 1
ATOM 1489 O O . THR A 1 189 ? 1.793 -21.307 19.289 1.00 42.28 189 THR A O 1
ATOM 1492 N N . PRO A 1 190 ? 3.294 -22.171 20.715 1.00 39.59 190 PRO A N 1
ATOM 1493 C CA . PRO A 1 190 ? 3.604 -23.296 19.846 1.00 39.59 190 PRO A CA 1
ATOM 1494 C C . PRO A 1 190 ? 2.386 -24.218 19.750 1.00 39.59 190 PRO A C 1
ATOM 1496 O O . PRO A 1 190 ? 1.955 -24.814 20.739 1.00 39.59 190 PRO A O 1
ATOM 1499 N N . ILE A 1 191 ? 1.845 -24.343 18.540 1.00 41.69 191 ILE A N 1
ATOM 1500 C CA . ILE A 1 191 ? 0.842 -25.350 18.204 1.00 41.69 191 ILE A CA 1
ATOM 1501 C C . ILE A 1 191 ? 1.495 -26.726 18.436 1.00 41.69 191 ILE A C 1
ATOM 1503 O O . ILE A 1 191 ? 2.568 -26.984 17.880 1.00 41.69 191 ILE A O 1
ATOM 1507 N N . PRO A 1 192 ? 0.918 -27.620 19.263 1.00 40.88 192 PRO A N 1
ATOM 1508 C CA . PRO A 1 192 ? 1.461 -28.962 19.429 1.00 40.88 192 PRO A CA 1
ATOM 1509 C C . PRO A 1 192 ? 1.458 -29.689 18.075 1.00 40.88 192 PRO A C 1
ATOM 1511 O O . PRO A 1 192 ? 0.519 -29.514 17.294 1.00 40.88 192 PRO A O 1
ATOM 1514 N N . PRO A 1 193 ? 2.482 -30.506 17.772 1.00 36.06 193 PRO A N 1
ATOM 1515 C CA . PRO A 1 193 ? 2.587 -31.161 16.477 1.00 36.06 193 PRO A CA 1
ATOM 1516 C C . PRO A 1 193 ? 1.360 -32.043 16.229 1.00 36.06 193 PRO A C 1
ATOM 1518 O O . PRO A 1 193 ? 1.074 -32.971 16.988 1.00 36.06 193 PRO A O 1
ATOM 1521 N N . SER A 1 194 ? 0.641 -31.731 15.151 1.00 41.06 194 SER A N 1
ATOM 1522 C CA . SER A 1 194 ? -0.445 -32.555 14.626 1.00 41.06 194 SER A CA 1
ATOM 1523 C C . SER A 1 194 ? 0.095 -33.948 14.260 1.00 41.06 194 SER A C 1
ATOM 1525 O O . SER A 1 194 ? 1.221 -34.045 13.756 1.00 41.06 194 SER A O 1
ATOM 1527 N N . PRO A 1 195 ? -0.643 -35.046 14.519 1.00 42.41 195 PRO A N 1
ATOM 1528 C CA . PRO A 1 195 ? -0.187 -36.385 14.171 1.00 42.41 195 PRO A CA 1
ATOM 1529 C C . PRO A 1 195 ? 0.068 -36.499 12.664 1.00 42.41 195 PRO A C 1
ATOM 1531 O O . PRO A 1 195 ? -0.781 -36.165 11.841 1.00 42.41 195 PRO A O 1
ATOM 1534 N N . VAL A 1 196 ? 1.261 -36.994 12.327 1.00 43.19 196 VAL A N 1
ATOM 1535 C CA . VAL A 1 196 ? 1.741 -37.230 10.960 1.00 43.19 196 VAL A CA 1
ATOM 1536 C C . VAL A 1 196 ? 0.722 -38.080 10.184 1.00 43.19 196 VAL A C 1
ATOM 1538 O O . VAL A 1 196 ? 0.485 -39.227 10.580 1.00 43.19 196 VAL A O 1
ATOM 1541 N N . PRO A 1 197 ? 0.128 -37.582 9.083 1.00 35.75 197 PRO A N 1
ATOM 1542 C CA . PRO A 1 197 ? -0.709 -38.413 8.232 1.00 35.75 197 PRO A CA 1
ATOM 1543 C C . PRO A 1 197 ? 0.160 -39.413 7.444 1.00 35.75 197 PRO A C 1
ATOM 1545 O O . PRO A 1 197 ? 1.328 -39.138 7.151 1.00 35.75 197 PRO A O 1
ATOM 1548 N N . PRO A 1 198 ? -0.376 -40.600 7.105 1.00 34.53 198 PRO A N 1
ATOM 1549 C CA . PRO A 1 198 ? 0.348 -41.591 6.322 1.00 34.53 198 PRO A CA 1
ATOM 1550 C C . PRO A 1 198 ? 0.670 -41.082 4.907 1.00 34.53 198 PRO A C 1
ATOM 1552 O O . PRO A 1 198 ? 0.163 -40.070 4.437 1.00 34.53 198 PRO A O 1
ATOM 1555 N N . LYS A 1 199 ? 1.565 -41.818 4.247 1.00 40.06 199 LYS A N 1
ATOM 1556 C CA . LYS A 1 199 ? 2.510 -41.363 3.220 1.00 40.06 199 LYS A CA 1
ATOM 1557 C C . LYS A 1 199 ? 2.056 -41.172 1.747 1.00 40.06 199 LYS A C 1
ATOM 1559 O O . LYS A 1 199 ? 2.980 -41.013 0.956 1.00 40.06 199 LYS A O 1
ATOM 1564 N N . PRO A 1 200 ? 0.780 -41.149 1.290 1.00 40.06 200 PRO A N 1
AT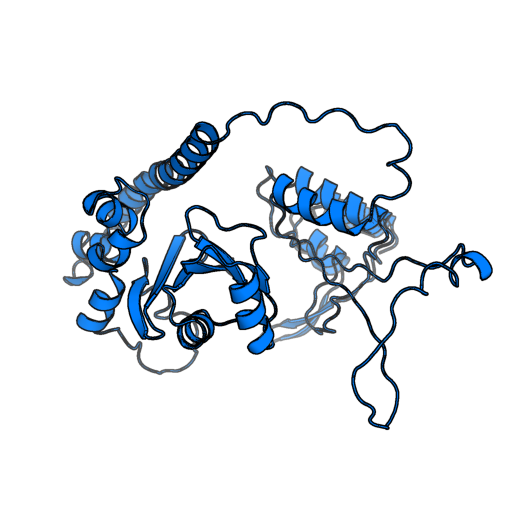OM 1565 C CA . PRO A 1 200 ? 0.518 -40.918 -0.136 1.00 40.06 200 PRO A CA 1
ATOM 1566 C C . PRO A 1 200 ? 0.226 -39.448 -0.511 1.00 40.06 200 PRO A C 1
ATOM 1568 O O . PRO A 1 200 ? -0.225 -39.190 -1.616 1.00 40.06 200 PRO A O 1
ATOM 1571 N N . TYR A 1 201 ? 0.480 -38.465 0.361 1.00 33.50 201 TYR A N 1
ATOM 1572 C CA . TYR A 1 201 ? 0.005 -37.081 0.161 1.00 33.50 201 TYR A CA 1
ATOM 1573 C C . TYR A 1 201 ? 0.893 -36.163 -0.711 1.00 33.50 201 TYR A C 1
ATOM 1575 O O . TYR A 1 201 ? 0.606 -34.976 -0.824 1.00 33.50 201 TYR A O 1
ATOM 1583 N N . LEU A 1 202 ? 1.972 -36.674 -1.317 1.00 34.22 202 LEU A N 1
ATOM 1584 C CA . LEU A 1 202 ? 2.869 -35.860 -2.158 1.00 34.22 202 LEU A CA 1
ATOM 1585 C C . LEU A 1 202 ? 2.465 -35.811 -3.640 1.00 34.22 202 LEU A C 1
ATOM 1587 O O . LEU A 1 202 ? 2.940 -34.934 -4.351 1.00 34.22 202 LEU A O 1
ATOM 1591 N N . ASP A 1 203 ? 1.538 -36.665 -4.081 1.00 35.78 203 ASP A N 1
ATOM 1592 C CA . ASP A 1 203 ? 1.062 -36.683 -5.474 1.00 35.78 203 ASP A CA 1
ATOM 1593 C C . ASP A 1 203 ? -0.189 -35.801 -5.698 1.00 35.78 203 ASP A C 1
ATOM 1595 O O . ASP A 1 203 ? -0.774 -35.815 -6.777 1.00 35.78 203 ASP A O 1
ATOM 1599 N N . GLN A 1 204 ? -0.624 -35.032 -4.688 1.00 35.97 204 GLN A N 1
ATOM 1600 C CA . GLN A 1 204 ? -1.853 -34.214 -4.726 1.00 35.97 204 GLN A CA 1
ATOM 1601 C C . GLN A 1 204 ? -1.664 -32.770 -4.229 1.00 35.97 204 GLN A C 1
ATOM 1603 O O . GLN A 1 204 ? -2.616 -32.138 -3.773 1.00 35.97 204 GLN A O 1
ATOM 1608 N N . LEU A 1 205 ? -0.446 -32.228 -4.290 1.00 32.25 205 LEU A N 1
ATOM 1609 C CA . LEU A 1 205 ? -0.226 -30.818 -3.965 1.00 32.25 205 LEU A CA 1
ATOM 1610 C C . LEU A 1 205 ? -0.522 -29.936 -5.182 1.00 32.25 205 LEU A C 1
ATOM 1612 O O . LEU A 1 205 ? 0.174 -29.984 -6.193 1.00 32.25 205 LEU A O 1
ATOM 1616 N N . ASP A 1 206 ? -1.577 -29.137 -5.047 1.00 37.84 206 ASP A N 1
ATOM 1617 C CA . ASP A 1 206 ? -1.977 -28.083 -5.973 1.00 37.84 206 ASP A CA 1
ATOM 1618 C C . ASP A 1 206 ? -0.886 -26.998 -6.031 1.00 37.84 206 ASP A C 1
ATOM 1620 O O . ASP A 1 206 ? -0.484 -26.429 -5.008 1.00 37.84 206 ASP A O 1
ATOM 1624 N N . SER A 1 207 ? -0.372 -26.722 -7.230 1.00 35.44 207 SER A N 1
ATOM 1625 C CA . SER A 1 207 ? 0.754 -25.810 -7.481 1.00 35.44 207 SER A CA 1
ATOM 1626 C C . SER A 1 207 ? 0.448 -24.346 -7.138 1.00 35.44 207 SER A C 1
ATOM 1628 O O . SER A 1 207 ? 1.368 -23.532 -7.043 1.00 35.44 207 SER A O 1
ATOM 1630 N N . THR A 1 208 ? -0.818 -24.008 -6.881 1.00 35.34 208 THR A N 1
ATOM 1631 C CA . THR A 1 208 ? -1.239 -22.680 -6.411 1.00 35.34 208 THR A CA 1
ATOM 1632 C C . THR A 1 208 ? -0.880 -22.397 -4.951 1.00 35.34 208 THR A C 1
ATOM 1634 O O . THR A 1 208 ? -0.686 -21.232 -4.604 1.00 35.34 208 THR A O 1
ATOM 1637 N N . LEU A 1 209 ? -0.728 -23.418 -4.097 1.00 29.34 209 LEU A N 1
ATOM 1638 C CA . LEU A 1 209 ? -0.457 -23.207 -2.666 1.00 29.34 209 LEU A CA 1
ATOM 1639 C C . LEU A 1 209 ? 0.997 -22.778 -2.387 1.00 29.34 209 LEU A C 1
ATOM 1641 O O . LEU A 1 209 ? 1.263 -22.076 -1.418 1.00 29.34 209 LEU A O 1
ATOM 1645 N N . ILE A 1 210 ? 1.933 -23.154 -3.266 1.00 35.47 210 ILE A N 1
ATOM 1646 C CA . ILE A 1 210 ? 3.375 -22.893 -3.099 1.00 35.47 210 ILE A CA 1
ATOM 1647 C C . ILE A 1 210 ? 3.723 -21.416 -3.375 1.00 35.47 210 ILE A C 1
ATOM 1649 O O . ILE A 1 210 ? 4.698 -20.893 -2.838 1.00 35.47 210 ILE A O 1
ATOM 1653 N N . LEU A 1 211 ? 2.921 -20.716 -4.185 1.00 35.16 211 LEU A N 1
ATOM 1654 C CA . LEU A 1 211 ? 3.217 -19.345 -4.621 1.00 35.16 211 LEU A CA 1
ATOM 1655 C C . LEU A 1 211 ? 2.896 -18.286 -3.555 1.00 35.16 211 LEU A C 1
ATOM 1657 O O . LEU A 1 211 ? 3.668 -17.346 -3.395 1.00 35.16 211 LEU A O 1
ATOM 1661 N N . GLY A 1 212 ? 1.821 -18.464 -2.779 1.00 34.06 212 GLY A N 1
ATOM 1662 C CA . GLY A 1 212 ? 1.426 -17.504 -1.739 1.00 34.06 212 GLY A CA 1
ATOM 1663 C C . GLY A 1 212 ? 2.350 -17.485 -0.514 1.00 34.06 212 GLY A C 1
ATOM 1664 O O . GLY A 1 212 ? 2.530 -16.439 0.105 1.00 34.06 212 GLY A O 1
ATOM 1665 N N . GLU A 1 213 ? 2.981 -18.614 -0.174 1.00 33.03 213 GLU A N 1
ATOM 1666 C CA . GLU A 1 213 ? 3.899 -18.699 0.975 1.00 33.03 213 GLU A CA 1
ATOM 1667 C C . GLU A 1 213 ? 5.302 -18.142 0.666 1.00 33.03 213 GLU A C 1
ATOM 1669 O O . GLU A 1 213 ? 5.977 -17.625 1.558 1.00 33.03 213 GLU A O 1
ATOM 1674 N N . LEU A 1 214 ? 5.740 -18.173 -0.599 1.00 34.22 214 LEU A N 1
ATOM 1675 C CA . LEU A 1 214 ? 7.049 -17.649 -1.015 1.00 34.22 214 LEU A CA 1
ATOM 1676 C C . LEU A 1 214 ? 7.103 -16.112 -1.077 1.00 34.22 214 LEU A C 1
ATOM 1678 O O . LEU A 1 214 ? 8.156 -15.531 -0.806 1.00 34.22 214 LEU A O 1
ATOM 1682 N N . GLU A 1 215 ? 5.989 -15.442 -1.387 1.00 39.56 215 GLU A N 1
ATOM 1683 C CA . GLU A 1 215 ? 5.913 -13.972 -1.461 1.00 39.56 215 GLU A CA 1
ATOM 1684 C C . GLU A 1 215 ? 6.091 -13.309 -0.085 1.00 39.56 215 GLU A C 1
ATOM 1686 O O . GLU A 1 215 ? 6.798 -12.304 0.034 1.00 39.56 215 GLU A O 1
ATOM 1691 N N . GLY A 1 216 ? 5.534 -13.914 0.970 1.00 34.62 216 GLY A N 1
ATOM 1692 C CA . GLY A 1 216 ? 5.667 -13.429 2.348 1.00 34.62 216 GLY A CA 1
ATOM 1693 C C . GLY A 1 216 ? 7.054 -13.658 2.961 1.00 34.62 216 GLY A C 1
ATOM 16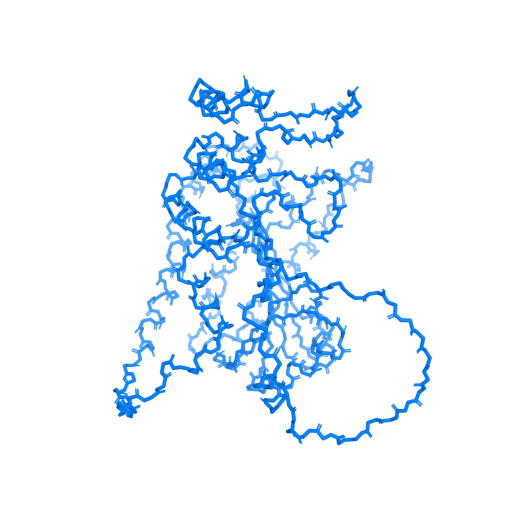94 O O . GLY A 1 216 ? 7.509 -12.853 3.770 1.00 34.62 216 GLY A O 1
ATOM 1695 N N . LEU A 1 217 ? 7.759 -14.719 2.553 1.00 29.48 217 LEU A N 1
ATOM 1696 C CA . LEU A 1 217 ? 9.076 -15.081 3.096 1.00 29.48 217 LEU A CA 1
ATOM 1697 C C . LEU A 1 217 ? 10.244 -14.277 2.500 1.00 29.48 217 LEU A C 1
ATOM 1699 O O . LEU A 1 217 ? 11.297 -14.188 3.132 1.00 29.48 217 LEU A O 1
ATOM 1703 N N . LEU A 1 218 ? 10.092 -13.704 1.300 1.00 34.97 218 LEU A N 1
ATOM 1704 C CA . LEU A 1 218 ? 11.210 -13.105 0.553 1.00 34.97 218 LEU A CA 1
ATOM 1705 C C . LEU A 1 218 ? 11.186 -11.570 0.452 1.00 34.97 218 LEU A C 1
ATOM 1707 O O . LEU A 1 218 ? 12.162 -10.991 -0.028 1.00 34.97 218 LEU A O 1
ATOM 1711 N N . GLY A 1 219 ? 10.123 -10.888 0.898 1.00 30.89 219 GLY A N 1
ATOM 1712 C CA . GLY A 1 219 ? 10.047 -9.417 0.860 1.00 30.89 219 GLY A CA 1
ATOM 1713 C C . GLY A 1 219 ? 10.211 -8.828 -0.551 1.00 30.89 219 GLY A C 1
ATOM 1714 O O . GLY A 1 219 ? 10.808 -7.763 -0.728 1.00 30.89 219 GLY A O 1
ATOM 1715 N N . LEU A 1 220 ? 9.751 -9.552 -1.576 1.00 37.28 220 LEU A N 1
ATOM 1716 C CA . LEU A 1 220 ? 9.933 -9.199 -2.983 1.00 37.28 220 LEU A CA 1
ATOM 1717 C C . LEU A 1 220 ? 8.757 -8.353 -3.487 1.00 37.28 220 LEU A C 1
ATOM 1719 O O . LEU A 1 220 ? 7.630 -8.823 -3.558 1.00 37.28 220 LEU A O 1
ATOM 1723 N N . ASN A 1 221 ? 9.038 -7.130 -3.944 1.00 38.84 221 ASN A N 1
ATOM 1724 C CA . ASN A 1 221 ? 8.091 -6.292 -4.694 1.00 38.84 221 ASN A CA 1
ATOM 1725 C C . ASN A 1 221 ? 7.964 -6.765 -6.162 1.00 38.84 221 ASN A C 1
ATOM 1727 O O . ASN A 1 221 ? 8.338 -6.036 -7.085 1.00 38.84 221 ASN A O 1
ATOM 1731 N N . GLY A 1 222 ? 7.511 -7.999 -6.392 1.00 37.94 222 GLY A N 1
ATOM 1732 C CA . GLY A 1 222 ? 7.213 -8.540 -7.725 1.00 37.94 222 GLY A CA 1
ATOM 1733 C C . GLY A 1 222 ? 5.705 -8.644 -7.964 1.00 37.94 222 GLY A C 1
ATOM 1734 O O . GLY A 1 222 ? 4.968 -9.006 -7.057 1.00 37.94 222 GLY A O 1
ATOM 1735 N N . ARG A 1 223 ? 5.230 -8.317 -9.175 1.00 39.75 223 ARG A N 1
ATOM 1736 C CA . ARG A 1 223 ? 3.834 -8.546 -9.593 1.00 39.75 223 ARG A CA 1
ATOM 1737 C C . ARG A 1 223 ? 3.744 -9.841 -10.401 1.00 39.75 223 ARG A C 1
ATOM 1739 O O . ARG A 1 223 ? 4.356 -9.917 -11.464 1.00 39.75 223 ARG A O 1
ATOM 1746 N N . LEU A 1 224 ? 2.947 -10.801 -9.936 1.00 33.56 224 LEU A N 1
ATOM 1747 C CA . LEU A 1 224 ? 2.464 -11.926 -10.741 1.00 33.56 224 LEU A CA 1
ATOM 1748 C C . LEU A 1 224 ? 1.256 -11.475 -11.577 1.00 33.56 224 LEU A C 1
ATOM 1750 O O . LEU A 1 224 ? 0.303 -10.908 -11.039 1.00 33.56 224 LEU A O 1
ATOM 1754 N N . LEU A 1 225 ? 1.281 -11.714 -12.891 1.00 36.72 225 LEU A N 1
ATOM 1755 C CA . LEU A 1 225 ? 0.134 -11.487 -13.775 1.00 36.72 225 LEU A CA 1
ATOM 1756 C C . LEU A 1 225 ? -0.212 -12.776 -14.527 1.00 36.72 225 LEU A C 1
ATOM 1758 O O . LEU A 1 225 ? 0.628 -13.350 -15.215 1.00 36.72 225 LEU A O 1
ATOM 1762 N N . TYR A 1 226 ? -1.469 -13.203 -14.400 1.00 28.78 226 TYR A N 1
ATOM 1763 C CA . TYR A 1 226 ? -2.048 -14.313 -15.157 1.00 28.78 226 TYR A CA 1
ATOM 1764 C C . T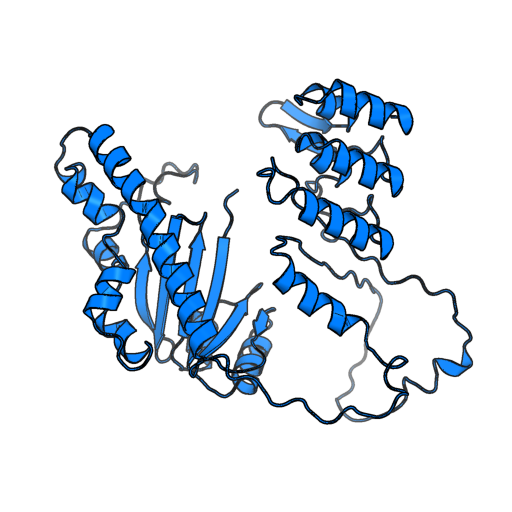YR A 1 226 ? -2.586 -13.808 -16.500 1.00 28.78 226 TYR A C 1
ATOM 1766 O O . TYR A 1 226 ? -3.346 -12.837 -16.533 1.00 28.78 226 TYR A O 1
ATOM 1774 N N . SER A 1 227 ? -2.241 -14.484 -17.599 1.00 32.75 227 SER A N 1
ATOM 1775 C CA . SER A 1 227 ? -2.865 -14.253 -18.904 1.00 32.75 227 SER A CA 1
ATOM 1776 C C . SER A 1 227 ? -3.862 -15.371 -19.227 1.00 32.75 227 SER A C 1
ATOM 1778 O O . SER A 1 227 ? -3.522 -16.549 -19.282 1.00 32.75 227 SER A O 1
ATOM 1780 N N . GLY A 1 228 ? -5.124 -14.994 -19.428 1.00 28.36 228 GLY A N 1
ATOM 1781 C CA . GLY A 1 228 ? -6.145 -15.831 -20.047 1.00 28.36 228 GLY A CA 1
ATOM 1782 C C . GLY A 1 228 ? -6.781 -15.023 -21.167 1.00 28.36 228 GLY A C 1
ATOM 1783 O O . GLY A 1 228 ? -7.439 -14.019 -20.904 1.00 28.36 228 GLY A O 1
ATOM 1784 N N . THR A 1 229 ? -6.543 -15.411 -22.418 1.00 33.06 229 THR A N 1
ATOM 1785 C CA . THR A 1 229 ? -7.228 -14.826 -23.574 1.00 33.06 229 THR A CA 1
ATOM 1786 C C . THR A 1 229 ? -8.116 -15.885 -24.200 1.00 33.06 229 THR A C 1
ATOM 1788 O O . THR A 1 229 ? -7.625 -16.854 -24.763 1.00 33.06 229 THR A O 1
ATOM 1791 N N . GLU A 1 230 ? -9.430 -15.680 -24.148 1.00 28.22 230 GLU A N 1
ATOM 1792 C CA . GLU A 1 230 ? -10.335 -16.320 -25.097 1.00 28.22 230 GLU A CA 1
ATOM 1793 C C . GLU A 1 230 ? -11.367 -15.298 -25.579 1.00 28.22 230 GLU A C 1
ATOM 1795 O O . GLU A 1 230 ? -12.090 -14.669 -24.806 1.00 28.22 230 GLU A O 1
ATOM 1800 N N . ARG A 1 231 ? -11.359 -15.066 -26.893 1.00 28.20 231 ARG A N 1
ATOM 1801 C CA . ARG A 1 231 ? -12.222 -14.128 -27.609 1.00 28.20 231 ARG A CA 1
ATOM 1802 C C . ARG A 1 231 ? -12.824 -14.884 -28.789 1.00 28.20 231 ARG A C 1
ATOM 1804 O O . ARG A 1 231 ? -12.094 -15.114 -29.744 1.00 28.20 231 ARG A O 1
ATOM 1811 N N . GLN A 1 232 ? -14.119 -15.218 -28.695 1.00 28.39 232 GLN A N 1
ATOM 1812 C CA . GLN A 1 232 ? -15.150 -15.493 -29.735 1.00 28.39 232 GLN A CA 1
ATOM 1813 C C . GLN A 1 232 ? -16.164 -16.528 -29.174 1.00 28.39 232 GLN A C 1
ATOM 1815 O O . GLN A 1 232 ? -15.731 -17.430 -28.482 1.00 28.39 232 GLN A O 1
ATOM 1820 N N . VAL A 1 233 ? -17.488 -16.564 -29.396 1.00 26.53 233 VAL A N 1
ATOM 1821 C CA . VAL A 1 233 ? -18.516 -15.772 -30.103 1.00 26.53 233 VAL A CA 1
ATOM 1822 C C . VAL A 1 233 ? -19.886 -16.398 -29.702 1.00 26.53 233 VAL A C 1
ATOM 1824 O O . VAL A 1 233 ? -20.028 -17.609 -29.785 1.00 26.53 233 VAL A O 1
ATOM 1827 N N . TRP A 1 234 ? -20.854 -15.544 -29.325 1.00 24.75 234 TRP A N 1
ATOM 1828 C CA . TRP A 1 234 ? -22.332 -15.616 -29.483 1.00 24.75 234 TRP A CA 1
ATOM 1829 C C . TRP A 1 234 ? -23.272 -16.410 -28.541 1.00 24.75 234 TRP A C 1
ATOM 1831 O O . TRP A 1 234 ? -23.129 -17.601 -28.313 1.00 24.75 234 TRP A O 1
ATOM 1841 N N . GLU A 1 235 ? -24.276 -15.640 -28.080 1.00 26.81 235 GLU A N 1
ATOM 1842 C CA . GLU A 1 235 ? -25.725 -15.898 -27.957 1.00 26.81 235 GLU A CA 1
ATOM 1843 C C . GLU A 1 235 ? -26.216 -17.302 -27.573 1.00 26.81 235 GLU A C 1
ATOM 1845 O O . GLU A 1 235 ? -26.222 -18.215 -28.384 1.00 26.81 235 GLU A O 1
ATOM 1850 N N . GLU A 1 236 ? -26.756 -17.428 -26.359 1.00 24.89 236 GLU A N 1
ATOM 1851 C CA . GLU A 1 236 ? -28.180 -17.692 -26.070 1.00 24.89 236 GLU A CA 1
ATOM 1852 C C . GLU A 1 236 ? -28.325 -17.956 -24.561 1.00 24.89 236 GLU A C 1
ATOM 1854 O O . GLU A 1 236 ? -27.508 -18.632 -23.937 1.00 24.89 236 GLU A O 1
ATOM 1859 N N . GLY A 1 237 ? -29.323 -17.336 -23.931 1.00 27.00 237 GLY A N 1
ATOM 1860 C CA . GLY A 1 237 ? -29.498 -17.412 -22.484 1.00 27.00 237 GLY A CA 1
ATOM 1861 C C . GLY A 1 237 ? -29.972 -18.783 -22.026 1.00 27.00 237 GLY A C 1
ATOM 1862 O O . GLY A 1 237 ? -30.912 -19.300 -22.603 1.00 27.00 237 GLY A O 1
ATOM 1863 N N . PHE A 1 238 ? -29.411 -19.302 -20.931 1.00 24.17 238 PHE A N 1
ATOM 1864 C CA . PHE A 1 238 ? -30.124 -20.175 -19.999 1.00 24.17 238 PHE A CA 1
ATOM 1865 C C . PHE A 1 238 ? -29.534 -20.086 -18.584 1.00 24.17 238 PHE A C 1
ATOM 1867 O O . PHE A 1 238 ? -28.375 -19.742 -18.367 1.00 24.17 238 PHE A O 1
ATOM 1874 N N . SER A 1 239 ? -30.435 -20.335 -17.641 1.00 23.86 239 SER A N 1
ATOM 1875 C CA . SER A 1 239 ? -30.366 -20.199 -16.189 1.00 23.86 239 SER A CA 1
ATOM 1876 C C . SER A 1 239 ? -29.406 -21.174 -15.495 1.00 23.86 239 SER A C 1
ATOM 1878 O O . SER A 1 239 ? -29.197 -22.290 -15.957 1.00 23.86 239 SER A O 1
ATOM 1880 N N . LEU A 1 240 ? -28.927 -20.743 -14.321 1.00 29.03 240 LEU A N 1
ATOM 1881 C CA . LEU A 1 240 ? -28.344 -21.544 -13.238 1.00 29.03 240 LEU A CA 1
ATOM 1882 C C . LEU A 1 240 ? -29.149 -22.826 -12.954 1.00 29.03 240 LEU A C 1
ATOM 1884 O O . LEU A 1 240 ? -30.343 -22.721 -12.687 1.00 29.03 240 LEU A O 1
ATOM 1888 N N . GLU A 1 241 ? -28.478 -23.985 -12.974 1.00 25.48 241 GLU A N 1
ATOM 1889 C CA . GLU A 1 241 ? -28.539 -25.089 -11.990 1.00 25.48 241 GLU A CA 1
ATOM 1890 C C . GLU A 1 241 ? -27.758 -26.326 -12.502 1.00 25.48 241 GLU A C 1
ATOM 1892 O O . GLU A 1 241 ? -27.971 -26.761 -13.627 1.00 25.48 241 GLU A O 1
ATOM 1897 N N . PHE A 1 242 ? -26.939 -26.937 -11.621 1.00 25.38 242 PHE A N 1
ATOM 1898 C CA . PHE A 1 242 ? -26.472 -28.347 -11.661 1.00 25.38 242 PHE A CA 1
ATOM 1899 C C . PHE A 1 242 ? -25.424 -28.711 -12.756 1.00 25.38 242 PHE A C 1
ATOM 1901 O O . PHE A 1 242 ? -25.689 -28.595 -13.942 1.00 25.38 242 PHE A O 1
ATOM 1908 N N . ILE A 1 243 ? -24.180 -29.149 -12.484 1.00 25.55 243 ILE A N 1
ATOM 1909 C CA . ILE A 1 243 ? -23.646 -30.397 -11.865 1.00 25.55 243 ILE A CA 1
ATOM 1910 C C . ILE A 1 243 ? -22.100 -30.178 -11.817 1.00 25.55 243 ILE A C 1
ATOM 1912 O O . ILE A 1 243 ? -21.554 -29.676 -12.792 1.00 25.55 243 ILE A O 1
ATOM 1916 N N . GLY A 1 244 ? -21.285 -30.440 -10.786 1.00 29.38 244 GLY A N 1
ATOM 1917 C CA . GLY A 1 244 ? -21.308 -31.512 -9.790 1.00 29.38 244 GLY A CA 1
ATOM 1918 C C . GLY A 1 244 ? -20.536 -32.749 -10.284 1.00 29.38 244 GLY A C 1
ATOM 1919 O O . GLY A 1 244 ? -21.171 -33.691 -10.716 1.00 29.38 244 GLY A O 1
ATOM 1920 N N . GLU A 1 245 ? -19.196 -32.759 -10.226 1.00 33.88 245 GLU A N 1
ATOM 1921 C CA . GLU A 1 245 ? -18.330 -33.917 -10.572 1.00 33.88 245 GLU A CA 1
ATOM 1922 C C . GLU A 1 245 ? -18.307 -34.348 -12.061 1.00 33.88 245 GLU A C 1
ATOM 1924 O O . GLU A 1 245 ? -19.061 -35.226 -12.468 1.00 33.88 245 GLU A O 1
ATOM 1929 N N . ASN A 1 246 ? -17.394 -33.806 -12.894 1.00 36.75 246 ASN A N 1
ATOM 1930 C CA . ASN A 1 246 ? -16.936 -34.537 -14.103 1.00 36.75 246 ASN A CA 1
ATOM 1931 C C . ASN A 1 246 ? -15.662 -34.034 -14.824 1.00 36.75 246 ASN A C 1
ATOM 1933 O O . ASN A 1 246 ? -15.427 -34.404 -15.972 1.00 36.75 246 ASN A O 1
ATOM 1937 N N . LEU A 1 247 ? -14.801 -33.225 -14.195 1.00 32.31 247 LEU A N 1
ATOM 1938 C CA . LEU A 1 247 ? -13.563 -32.764 -14.855 1.00 32.31 247 LEU A CA 1
ATOM 1939 C C . LEU A 1 247 ? -12.364 -33.713 -14.678 1.00 32.31 247 LEU A C 1
ATOM 1941 O O . LEU A 1 247 ? -11.460 -33.714 -15.509 1.00 32.31 247 LEU A O 1
ATOM 1945 N N . LEU A 1 248 ? -12.381 -34.597 -13.675 1.00 32.94 248 LEU A N 1
ATOM 1946 C CA . LEU A 1 248 ? -11.295 -35.563 -13.450 1.00 32.94 248 LEU A CA 1
ATOM 1947 C C . LEU A 1 248 ? -11.332 -36.762 -14.415 1.00 32.94 248 LEU A C 1
ATOM 1949 O O . LEU A 1 248 ? -10.289 -37.284 -14.792 1.00 32.94 248 LEU A O 1
ATOM 1953 N N . THR A 1 249 ? -12.508 -37.169 -14.897 1.00 38.69 249 THR A N 1
ATOM 1954 C CA . THR A 1 249 ? -12.651 -38.405 -15.693 1.00 38.69 249 THR A CA 1
ATOM 1955 C C . THR A 1 249 ? -12.383 -38.210 -17.196 1.00 38.69 249 THR A C 1
ATOM 1957 O O . THR A 1 249 ? -12.199 -39.188 -17.925 1.00 38.69 249 THR A O 1
ATOM 1960 N N . GLN A 1 250 ? -12.326 -36.965 -17.688 1.00 34.59 250 GLN A N 1
ATOM 1961 C CA . GLN A 1 250 ? -11.972 -36.662 -19.086 1.00 34.59 250 GLN A CA 1
ATOM 1962 C C . GLN A 1 250 ? -10.474 -36.402 -19.305 1.00 34.59 250 GLN A C 1
ATOM 1964 O O . GLN A 1 250 ? -9.982 -36.641 -20.409 1.00 34.59 250 GLN A O 1
ATOM 1969 N N . ALA A 1 251 ? -9.735 -35.988 -18.272 1.00 38.06 251 ALA A N 1
ATOM 1970 C CA . ALA A 1 251 ? -8.295 -35.749 -18.372 1.00 38.06 251 ALA A CA 1
ATOM 1971 C C . ALA A 1 251 ? -7.494 -37.057 -18.544 1.00 38.06 251 ALA A C 1
ATOM 1973 O O . ALA A 1 251 ? -6.566 -37.117 -19.349 1.00 38.06 251 ALA A O 1
ATOM 1974 N N . GLU A 1 252 ? -7.911 -38.142 -17.885 1.00 38.00 252 GLU A N 1
ATOM 1975 C CA . GLU A 1 252 ? -7.206 -39.434 -17.934 1.00 38.00 252 GLU A CA 1
ATOM 1976 C C . GLU A 1 252 ? -7.325 -40.166 -19.284 1.00 38.00 252 GLU A C 1
ATOM 1978 O O . GLU A 1 252 ? -6.522 -41.049 -19.583 1.00 38.00 252 GLU A O 1
ATOM 1983 N N . LYS A 1 253 ? -8.291 -39.803 -20.141 1.00 36.91 253 LYS A N 1
ATOM 1984 C CA . LYS A 1 253 ? -8.511 -40.492 -21.428 1.00 36.91 253 LYS A CA 1
ATOM 1985 C C . LYS A 1 253 ? -7.772 -39.887 -22.621 1.00 36.91 253 LYS A C 1
ATOM 1987 O O . LYS A 1 253 ? -7.657 -40.566 -23.638 1.00 36.91 253 LYS A O 1
ATOM 1992 N N . ASN A 1 254 ? -7.253 -38.662 -22.519 1.00 35.66 254 ASN A N 1
ATOM 1993 C CA . ASN A 1 254 ? -6.796 -37.915 -23.699 1.00 35.66 254 ASN A CA 1
ATOM 1994 C C . ASN A 1 254 ? -5.276 -37.741 -23.845 1.00 35.66 254 ASN A C 1
ATOM 1996 O O . ASN A 1 254 ? -4.853 -37.083 -24.786 1.00 35.66 254 ASN A O 1
ATOM 2000 N N . ASN A 1 255 ? -4.450 -38.359 -22.993 1.00 35.53 255 ASN A N 1
ATOM 2001 C CA . ASN A 1 255 ? -2.995 -38.482 -23.195 1.00 35.53 255 ASN A CA 1
ATOM 2002 C C . ASN A 1 255 ? -2.282 -37.177 -23.646 1.00 35.53 255 ASN A C 1
ATOM 2004 O O . ASN A 1 255 ? -1.418 -37.193 -24.524 1.00 35.53 255 ASN A O 1
ATOM 2008 N N . PHE A 1 256 ? -2.648 -36.034 -23.055 1.00 32.09 256 PHE A N 1
ATOM 2009 C CA . PHE A 1 256 ? -2.006 -34.738 -23.297 1.00 32.09 256 PHE A CA 1
ATOM 2010 C C . PHE A 1 256 ? -0.838 -34.539 -22.321 1.00 32.09 256 PHE A C 1
ATOM 2012 O O . PHE A 1 256 ? -0.951 -33.819 -21.337 1.00 32.09 256 PHE A O 1
ATOM 2019 N N . LEU A 1 257 ? 0.302 -35.179 -22.589 1.00 29.12 257 LEU A N 1
ATOM 2020 C CA . LEU A 1 257 ? 1.531 -35.032 -21.788 1.00 29.12 257 LEU A CA 1
ATOM 2021 C C . LEU A 1 257 ? 2.460 -33.886 -22.245 1.00 29.12 257 LEU A C 1
ATOM 2023 O O . LEU A 1 257 ? 3.615 -33.831 -21.843 1.00 29.12 257 LEU A O 1
ATOM 2027 N N . HIS A 1 258 ? 1.972 -32.939 -23.052 1.00 31.02 258 HIS A N 1
ATOM 2028 C CA . HIS A 1 258 ? 2.746 -31.763 -23.477 1.00 31.02 258 HIS A CA 1
ATOM 2029 C C . HIS A 1 258 ? 1.874 -30.506 -23.602 1.00 31.02 258 HIS A C 1
ATOM 2031 O O . HIS A 1 258 ? 1.865 -29.853 -24.643 1.00 31.02 258 HIS A O 1
ATOM 2037 N N . GLN A 1 259 ? 1.115 -30.162 -22.560 1.00 28.61 259 GLN A N 1
ATOM 2038 C CA . GLN A 1 259 ? 0.533 -28.821 -22.471 1.00 28.61 259 GLN A CA 1
ATOM 2039 C C . GLN A 1 259 ? 1.473 -27.918 -21.671 1.00 28.61 259 GLN A C 1
ATOM 2041 O O . GLN A 1 259 ? 1.754 -28.152 -20.499 1.00 28.61 259 GLN A O 1
ATOM 2046 N N . SER A 1 260 ? 2.006 -26.923 -22.374 1.00 30.77 260 SER A N 1
ATOM 2047 C CA . SER A 1 260 ? 2.705 -25.755 -21.851 1.00 30.77 260 SER A CA 1
ATOM 2048 C C . SER A 1 260 ? 1.908 -25.108 -20.718 1.00 30.77 260 SER A C 1
ATOM 2050 O O . SER A 1 260 ? 0.714 -24.850 -20.869 1.00 30.77 260 SER A O 1
ATOM 2052 N N . ILE A 1 261 ? 2.582 -24.843 -19.597 1.00 34.84 261 ILE A N 1
ATOM 2053 C CA . ILE A 1 261 ? 2.066 -24.010 -18.506 1.00 34.84 261 ILE A CA 1
ATOM 2054 C C . ILE A 1 261 ? 1.668 -22.650 -19.116 1.00 34.84 261 ILE A C 1
ATOM 2056 O O . ILE A 1 261 ? 2.459 -22.106 -19.891 1.00 34.84 261 ILE A O 1
ATOM 2060 N N . PRO A 1 262 ? 0.464 -22.109 -18.848 1.00 35.75 262 PRO A N 1
ATOM 2061 C CA . PRO A 1 262 ? 0.044 -20.831 -19.414 1.00 35.75 262 PRO A CA 1
ATOM 2062 C C . PRO A 1 262 ? 0.988 -19.694 -18.996 1.00 35.75 262 PRO A C 1
ATOM 2064 O O . PRO A 1 262 ? 1.389 -19.598 -17.838 1.00 35.75 262 PRO A O 1
ATOM 2067 N N . ASN A 1 263 ? 1.331 -18.862 -19.984 1.00 42.38 263 ASN A N 1
ATOM 2068 C CA . ASN A 1 263 ? 2.309 -17.772 -19.963 1.00 42.38 263 ASN A CA 1
ATOM 2069 C C . ASN A 1 263 ? 2.278 -16.947 -18.665 1.00 42.38 263 ASN A C 1
ATOM 2071 O O . ASN A 1 263 ? 1.337 -16.181 -18.415 1.00 42.38 263 ASN A O 1
ATOM 2075 N N . MET A 1 264 ? 3.321 -17.119 -17.851 1.00 36.66 264 MET A N 1
ATOM 2076 C CA . MET A 1 264 ? 3.539 -16.402 -16.601 1.00 36.66 264 MET A CA 1
ATOM 2077 C C . MET A 1 264 ? 4.529 -15.260 -16.861 1.00 36.66 264 MET A C 1
ATOM 2079 O O . MET A 1 264 ? 5.725 -15.490 -17.031 1.00 36.66 264 MET A O 1
ATOM 2083 N N . CYS A 1 265 ? 4.027 -14.026 -16.891 1.00 42.22 265 CYS A N 1
ATOM 2084 C CA . CYS A 1 265 ? 4.847 -12.825 -17.035 1.00 42.22 265 CYS A CA 1
ATOM 2085 C C . CYS A 1 265 ? 5.205 -12.298 -15.640 1.00 42.22 265 CYS A C 1
ATOM 2087 O O . CYS A 1 265 ? 4.319 -12.104 -14.799 1.00 42.22 265 CYS A O 1
ATOM 2089 N N . VAL A 1 266 ? 6.494 -12.056 -15.381 1.00 48.81 266 VAL A N 1
ATOM 2090 C CA . VAL A 1 266 ? 6.946 -11.435 -14.131 1.00 48.81 266 VAL A CA 1
ATOM 2091 C C . VAL A 1 266 ? 7.864 -10.263 -14.428 1.00 48.81 266 VAL A C 1
ATOM 2093 O O . VAL A 1 266 ? 8.873 -10.417 -15.109 1.00 48.81 266 VAL A O 1
ATOM 2096 N N . VAL A 1 267 ? 7.531 -9.094 -13.871 1.00 47.56 267 VAL A N 1
ATOM 2097 C CA . VAL A 1 267 ? 8.311 -7.861 -14.044 1.00 47.56 267 VAL A CA 1
ATOM 2098 C C . VAL A 1 267 ? 8.966 -7.438 -12.729 1.00 47.56 267 VAL A C 1
ATOM 2100 O O . VAL A 1 267 ? 8.368 -6.680 -11.963 1.00 47.56 267 VAL A O 1
ATOM 2103 N N . PRO A 1 268 ? 10.187 -7.914 -12.413 1.00 54.00 268 PRO A N 1
ATOM 2104 C CA . PRO A 1 268 ? 10.957 -7.358 -11.309 1.00 54.00 268 PRO A CA 1
ATOM 2105 C C . PRO A 1 268 ? 11.407 -5.925 -11.632 1.00 54.00 268 PRO A C 1
ATOM 2107 O O . PRO A 1 268 ? 12.077 -5.676 -12.631 1.00 54.00 268 PRO A O 1
ATOM 2110 N N . HIS A 1 269 ? 11.109 -4.966 -10.750 1.00 54.94 269 HIS A N 1
ATOM 2111 C CA . HIS A 1 269 ? 11.729 -3.640 -10.820 1.00 54.94 269 HIS A CA 1
ATOM 2112 C C . HIS A 1 269 ? 13.181 -3.700 -10.302 1.00 54.94 269 HIS A C 1
ATOM 2114 O O . HIS A 1 269 ? 13.445 -3.839 -9.098 1.00 54.94 269 HIS A O 1
ATOM 2120 N N . LEU A 1 270 ? 14.132 -3.580 -11.235 1.00 54.25 270 LEU A N 1
ATOM 2121 C CA . LEU A 1 270 ? 15.584 -3.673 -11.018 1.00 54.25 270 LEU A CA 1
ATOM 2122 C C . LEU A 1 270 ? 16.277 -2.304 -10.842 1.00 54.25 270 LEU A C 1
ATOM 2124 O O . LEU A 1 270 ? 17.469 -2.178 -11.107 1.00 54.25 270 LEU A O 1
ATOM 2128 N N . GLY A 1 271 ? 15.564 -1.265 -10.382 1.00 59.19 271 GLY A N 1
ATOM 2129 C CA . GLY A 1 271 ? 16.191 0.023 -10.035 1.00 59.19 271 GLY A CA 1
ATOM 2130 C C . GLY A 1 271 ? 17.367 -0.158 -9.062 1.00 59.19 271 GLY A C 1
ATOM 2131 O O . GLY A 1 271 ? 17.365 -1.150 -8.333 1.00 59.19 271 GLY A O 1
ATOM 2132 N N . ARG A 1 272 ? 18.345 0.775 -9.058 1.00 55.19 272 ARG A N 1
ATOM 2133 C CA . ARG A 1 272 ? 19.623 0.686 -8.306 1.00 55.19 272 ARG A CA 1
ATOM 2134 C C . ARG A 1 272 ? 19.425 -0.003 -6.945 1.00 55.19 272 ARG A C 1
ATOM 2136 O O . ARG A 1 272 ? 18.918 0.636 -6.019 1.00 55.19 272 ARG A O 1
ATOM 2143 N N . PRO A 1 273 ? 19.752 -1.298 -6.821 1.00 49.56 273 PRO A N 1
ATOM 2144 C CA . PRO A 1 273 ? 19.441 -2.030 -5.610 1.00 49.56 273 PRO A CA 1
ATOM 2145 C C . PRO A 1 273 ? 20.366 -1.555 -4.491 1.00 49.56 273 PRO A C 1
ATOM 2147 O O . PRO A 1 273 ? 21.570 -1.418 -4.686 1.00 49.56 273 PRO A O 1
ATOM 2150 N N . LEU A 1 274 ? 19.813 -1.340 -3.294 1.00 46.56 274 LEU A N 1
ATOM 2151 C CA . LEU A 1 274 ? 20.617 -1.449 -2.079 1.00 46.56 274 LEU A CA 1
ATOM 2152 C C . LEU A 1 274 ? 21.195 -2.871 -2.078 1.00 46.56 274 LEU A C 1
ATOM 2154 O O . LEU A 1 274 ? 20.419 -3.828 -2.143 1.00 46.56 274 LEU A O 1
ATOM 2158 N N . GLU A 1 275 ? 22.524 -3.003 -2.027 1.00 58.25 275 GLU A N 1
ATOM 2159 C CA . GLU A 1 275 ? 23.263 -4.273 -2.190 1.00 58.25 275 GLU A CA 1
ATOM 2160 C C . GLU A 1 275 ? 22.641 -5.441 -1.402 1.00 58.25 275 GLU A C 1
ATOM 2162 O O . GLU A 1 275 ? 22.555 -6.559 -1.901 1.00 58.25 275 GLU A O 1
ATOM 2167 N N . ARG A 1 276 ? 22.085 -5.159 -0.216 1.00 60.44 276 ARG A N 1
ATOM 2168 C CA . ARG A 1 276 ? 21.477 -6.140 0.699 1.00 60.44 276 ARG A CA 1
ATOM 2169 C C . ARG A 1 276 ? 20.274 -6.938 0.163 1.00 60.44 276 ARG A C 1
ATOM 2171 O O . ARG A 1 276 ? 19.897 -7.915 0.797 1.00 60.44 276 ARG A O 1
ATOM 2178 N N . HIS A 1 277 ? 19.647 -6.539 -0.947 1.00 79.25 277 HIS A N 1
ATOM 2179 C CA . HIS A 1 277 ? 18.507 -7.273 -1.532 1.00 79.25 277 HIS A CA 1
ATOM 2180 C C . HIS A 1 277 ? 18.783 -7.822 -2.935 1.00 79.25 277 HIS A C 1
ATOM 2182 O O . HIS A 1 277 ? 17.883 -8.403 -3.544 1.00 79.25 277 HIS A O 1
ATOM 2188 N N . LEU A 1 278 ? 19.992 -7.627 -3.470 1.00 81.12 278 LEU A N 1
ATOM 2189 C CA . LEU A 1 278 ? 20.309 -8.049 -4.831 1.00 81.12 278 LEU A CA 1
ATOM 2190 C C . LEU A 1 278 ? 20.218 -9.576 -4.969 1.00 81.12 278 LEU A C 1
ATOM 2192 O O . LEU A 1 278 ? 19.501 -10.058 -5.841 1.00 81.12 278 LEU A O 1
ATOM 2196 N N . ASP A 1 279 ? 20.824 -10.327 -4.049 1.00 83.00 279 ASP A N 1
ATOM 2197 C CA . ASP A 1 279 ? 20.837 -11.795 -4.094 1.00 83.00 279 ASP A CA 1
ATOM 2198 C C . ASP A 1 279 ? 19.430 -12.406 -4.083 1.00 83.00 279 ASP A C 1
ATOM 2200 O O . ASP A 1 279 ? 19.130 -13.296 -4.879 1.00 83.00 279 ASP A O 1
ATOM 2204 N N . ALA A 1 280 ? 18.532 -11.886 -3.238 1.00 82.12 280 ALA A N 1
ATOM 2205 C CA . ALA A 1 280 ? 17.145 -12.348 -3.168 1.00 82.12 280 ALA A CA 1
ATOM 2206 C C . ALA A 1 280 ? 16.386 -12.084 -4.480 1.00 82.12 280 ALA A C 1
ATOM 2208 O O . ALA A 1 280 ? 15.658 -12.952 -4.964 1.00 82.12 280 ALA A O 1
ATOM 2209 N N . LYS A 1 281 ? 16.595 -10.914 -5.101 1.00 83.19 281 LYS A N 1
ATOM 2210 C CA . LYS A 1 281 ? 15.992 -10.576 -6.400 1.00 83.19 281 LYS A CA 1
ATOM 2211 C C . LYS A 1 281 ? 16.523 -11.464 -7.527 1.00 83.19 281 LYS A C 1
ATOM 2213 O O . LYS A 1 281 ? 15.737 -11.934 -8.348 1.00 83.19 281 LYS A O 1
ATOM 2218 N N . LEU A 1 282 ? 17.833 -11.720 -7.563 1.00 89.94 282 LEU A N 1
ATOM 2219 C CA . LEU A 1 282 ? 18.445 -12.605 -8.559 1.00 89.94 282 LEU A CA 1
ATOM 2220 C C . LEU A 1 282 ? 17.958 -14.053 -8.387 1.00 89.94 282 LEU A C 1
ATOM 2222 O O . LEU A 1 282 ? 17.664 -14.717 -9.381 1.00 89.94 282 LEU A O 1
ATOM 2226 N N . ALA A 1 283 ? 17.819 -14.530 -7.147 1.00 85.81 283 ALA A N 1
ATOM 2227 C CA . ALA A 1 283 ? 17.287 -15.860 -6.850 1.00 85.81 283 ALA A CA 1
ATOM 2228 C C . ALA A 1 283 ? 15.832 -16.016 -7.319 1.00 85.81 283 ALA A C 1
ATOM 2230 O O . ALA A 1 283 ? 15.506 -17.000 -7.984 1.00 85.81 283 ALA A O 1
ATOM 2231 N N . ALA A 1 284 ? 14.980 -15.025 -7.047 1.00 81.88 284 ALA A N 1
ATOM 2232 C CA . ALA A 1 284 ? 13.592 -15.018 -7.504 1.00 81.88 284 ALA A CA 1
ATOM 2233 C C . ALA A 1 284 ? 13.479 -15.007 -9.033 1.00 81.88 284 ALA A C 1
ATOM 2235 O O . ALA A 1 284 ? 12.722 -15.784 -9.608 1.00 81.88 284 ALA A O 1
ATOM 2236 N N . MET A 1 285 ? 14.289 -14.184 -9.703 1.00 91.25 285 MET A N 1
ATOM 2237 C CA . MET A 1 285 ? 14.325 -14.132 -11.163 1.00 91.25 285 MET A CA 1
ATOM 2238 C C . MET A 1 285 ? 14.737 -15.478 -11.771 1.00 91.25 285 MET A C 1
ATOM 2240 O O . MET A 1 285 ? 14.081 -15.951 -12.695 1.00 91.25 285 MET A O 1
ATOM 2244 N N . ARG A 1 286 ? 15.768 -16.143 -11.226 1.00 92.00 286 ARG A N 1
ATOM 2245 C CA . ARG A 1 286 ? 16.162 -17.496 -11.666 1.00 92.00 286 ARG A CA 1
ATOM 2246 C C . ARG A 1 286 ? 15.040 -18.512 -11.468 1.00 92.00 286 ARG A C 1
ATOM 2248 O O . ARG A 1 286 ? 14.836 -19.347 -12.344 1.00 92.00 286 ARG A O 1
ATOM 2255 N N . LEU A 1 287 ? 14.328 -18.442 -10.342 1.00 88.12 287 LEU A N 1
ATOM 2256 C CA . LEU A 1 287 ? 13.188 -19.314 -10.063 1.00 88.12 287 LEU A CA 1
ATOM 2257 C C . LEU A 1 287 ? 12.059 -19.102 -11.078 1.00 88.12 287 LEU A C 1
ATOM 2259 O O . LEU A 1 287 ? 11.545 -20.066 -11.627 1.00 88.12 287 LEU A O 1
ATOM 2263 N N . TRP A 1 288 ? 11.681 -17.862 -11.379 1.00 84.88 288 TRP A N 1
ATOM 2264 C CA . TRP A 1 288 ? 10.605 -17.614 -12.343 1.00 84.88 288 TRP A CA 1
ATOM 2265 C C . TRP A 1 288 ? 10.969 -18.061 -13.757 1.00 84.88 288 TRP A C 1
ATOM 2267 O O . TRP A 1 288 ? 10.154 -18.698 -14.423 1.00 84.88 288 TRP A O 1
ATOM 2277 N N . LEU A 1 289 ? 12.203 -17.802 -14.195 1.00 91.19 289 LEU A N 1
ATOM 2278 C CA . LEU A 1 289 ? 12.688 -18.262 -15.497 1.00 91.19 289 LEU A CA 1
ATOM 2279 C C . LEU A 1 289 ? 12.740 -19.798 -15.563 1.00 91.19 289 LEU A C 1
ATOM 2281 O O . LEU A 1 289 ? 12.376 -20.377 -16.584 1.00 91.19 289 LEU A O 1
ATOM 2285 N N . SER A 1 290 ? 13.112 -20.481 -14.471 1.00 89.69 290 SER A N 1
ATOM 2286 C CA . SER A 1 290 ? 13.099 -21.952 -14.424 1.00 89.69 290 SER A CA 1
ATOM 2287 C C . SER A 1 290 ? 11.688 -22.550 -14.402 1.00 89.69 290 SER A C 1
ATOM 2289 O O . SER A 1 290 ? 11.502 -23.678 -14.855 1.00 89.69 290 SER A O 1
ATOM 2291 N N . LEU A 1 291 ? 10.692 -21.787 -13.943 1.00 87.38 291 LEU A N 1
ATOM 2292 C CA . LEU A 1 291 ? 9.267 -22.125 -14.019 1.00 87.38 291 LEU A CA 1
ATOM 2293 C C . LEU A 1 291 ? 8.638 -21.820 -15.392 1.00 87.38 291 LEU A C 1
ATOM 2295 O O . LEU A 1 291 ? 7.444 -22.047 -15.576 1.00 87.38 291 LEU A O 1
ATOM 2299 N N . GLY A 1 292 ? 9.424 -21.340 -16.361 1.00 89.44 292 GLY A N 1
ATOM 2300 C CA . GLY A 1 292 ? 8.977 -21.098 -17.734 1.00 89.44 292 GLY A CA 1
ATOM 2301 C C . GLY A 1 292 ? 8.501 -19.673 -18.015 1.00 89.44 292 GLY A C 1
ATOM 2302 O O . GLY A 1 292 ? 7.910 -19.447 -19.070 1.00 89.44 292 GLY A O 1
ATOM 2303 N N . ALA A 1 293 ? 8.754 -18.710 -17.120 1.00 86.06 293 ALA A N 1
ATOM 2304 C CA . ALA A 1 293 ? 8.520 -17.303 -17.433 1.00 86.06 293 ALA A CA 1
ATOM 2305 C C . ALA A 1 293 ? 9.376 -16.881 -18.638 1.00 86.06 293 ALA A C 1
ATOM 2307 O O . ALA A 1 293 ? 10.584 -17.127 -18.673 1.00 86.06 293 ALA A O 1
ATOM 2308 N N . SER A 1 294 ? 8.759 -16.239 -19.629 1.00 92.56 294 SER A N 1
ATOM 2309 C CA . SER A 1 294 ? 9.473 -15.775 -20.819 1.00 92.56 294 SER A CA 1
ATOM 2310 C C . SER A 1 294 ? 10.205 -14.461 -20.522 1.00 92.56 294 SER A C 1
ATOM 2312 O O . SER A 1 294 ? 9.561 -13.483 -20.141 1.00 92.56 294 SER A O 1
ATOM 2314 N N . PRO A 1 295 ? 11.529 -14.364 -20.753 1.00 94.56 295 PRO A N 1
ATOM 2315 C CA . PRO A 1 295 ? 12.263 -13.115 -20.543 1.00 94.56 295 PRO A CA 1
ATOM 2316 C C . PRO A 1 295 ? 11.988 -12.056 -21.626 1.00 94.56 295 PRO A C 1
ATOM 2318 O O . PRO A 1 295 ? 12.468 -10.927 -21.515 1.00 94.56 295 PRO A O 1
ATOM 2321 N N . ASN A 1 296 ? 11.257 -12.427 -22.684 1.00 92.44 296 ASN A N 1
ATOM 2322 C CA . ASN A 1 296 ? 10.895 -11.562 -23.810 1.00 92.44 296 ASN A CA 1
ATOM 2323 C C . ASN A 1 296 ? 9.412 -11.180 -23.817 1.00 92.44 296 ASN A C 1
ATOM 2325 O O . ASN A 1 296 ? 8.985 -10.469 -24.726 1.00 92.44 296 ASN A O 1
ATOM 2329 N N . GLU A 1 297 ? 8.617 -11.701 -22.880 1.00 85.25 297 GLU A N 1
ATOM 2330 C CA . GLU A 1 297 ? 7.219 -11.303 -22.786 1.00 85.25 297 GLU A CA 1
ATOM 2331 C C . GLU A 1 297 ? 7.120 -9.856 -22.330 1.00 85.25 297 GLU A C 1
ATOM 2333 O O . GLU A 1 297 ? 7.770 -9.429 -21.374 1.00 85.25 297 GLU A O 1
ATOM 2338 N N . ASP A 1 298 ? 6.302 -9.113 -23.062 1.00 75.44 298 ASP A N 1
ATOM 2339 C CA . ASP A 1 298 ? 5.917 -7.771 -22.680 1.00 75.44 298 ASP A CA 1
ATOM 2340 C C . ASP A 1 298 ? 4.898 -7.829 -21.536 1.00 75.44 298 ASP A C 1
ATOM 2342 O O . ASP A 1 298 ? 4.302 -8.885 -21.276 1.00 75.44 298 ASP A O 1
ATOM 2346 N N . ASP A 1 299 ? 4.655 -6.710 -20.853 1.00 69.88 299 ASP A N 1
ATOM 2347 C CA . ASP A 1 299 ? 3.548 -6.704 -19.907 1.00 69.88 299 ASP A CA 1
ATOM 2348 C C . ASP A 1 299 ? 2.228 -7.026 -20.631 1.00 69.88 299 ASP A C 1
ATOM 2350 O O . ASP A 1 299 ? 1.935 -6.569 -21.738 1.00 69.88 299 ASP A O 1
ATOM 2354 N N . ALA A 1 300 ? 1.401 -7.868 -20.007 1.00 56.34 300 ALA A N 1
ATOM 2355 C CA . ALA A 1 300 ? 0.164 -8.369 -20.611 1.00 56.34 300 ALA A CA 1
ATOM 2356 C C . ALA A 1 300 ? -0.868 -7.265 -20.936 1.00 56.34 300 ALA A C 1
ATOM 2358 O O . ALA A 1 300 ? -1.963 -7.558 -21.419 1.00 56.34 300 ALA A O 1
ATOM 2359 N N . ARG A 1 301 ? -0.561 -5.996 -20.641 1.00 59.25 301 ARG A N 1
ATOM 2360 C CA . ARG A 1 301 ? -1.438 -4.850 -20.895 1.00 59.25 301 ARG A CA 1
ATOM 2361 C C . ARG A 1 301 ? -1.228 -4.278 -22.292 1.00 59.25 301 ARG A C 1
ATOM 2363 O O . ARG A 1 301 ? -2.047 -3.457 -22.707 1.00 59.25 301 ARG A O 1
ATOM 2370 N N . GLY A 1 302 ? -0.184 -4.712 -23.006 1.00 59.78 302 GLY A N 1
ATOM 2371 C CA . GLY A 1 302 ? 0.193 -4.130 -24.290 1.00 59.78 302 GLY A CA 1
ATOM 2372 C C . GLY A 1 302 ? 0.497 -2.642 -24.146 1.00 59.78 302 GLY A C 1
ATOM 2373 O O . GLY A 1 302 ? 0.168 -1.865 -25.045 1.00 59.78 302 GLY A O 1
ATOM 2374 N N . ASP A 1 303 ? 1.032 -2.239 -22.988 1.00 70.62 303 ASP A N 1
ATOM 2375 C CA . ASP A 1 303 ? 1.435 -0.861 -22.768 1.00 70.62 303 ASP A CA 1
ATOM 2376 C C . ASP A 1 303 ? 2.628 -0.573 -23.693 1.00 70.62 303 ASP A C 1
ATOM 2378 O O . ASP A 1 303 ? 3.699 -1.151 -23.503 1.00 70.62 303 ASP A O 1
ATOM 2382 N N . PRO A 1 304 ? 2.498 0.326 -24.688 1.00 63.78 304 PRO A N 1
ATOM 2383 C CA . PRO A 1 304 ? 3.608 0.656 -25.580 1.00 63.78 304 PRO A CA 1
ATOM 2384 C C . PRO A 1 304 ? 4.806 1.269 -24.836 1.00 63.78 304 PRO A C 1
ATOM 2386 O O . PRO A 1 304 ? 5.860 1.474 -25.440 1.00 63.78 304 PRO A O 1
ATOM 2389 N N . PHE A 1 305 ? 4.650 1.598 -23.550 1.00 71.06 305 PHE A N 1
ATOM 2390 C CA . PHE A 1 305 ? 5.690 2.129 -22.683 1.00 71.06 305 PHE A CA 1
ATOM 2391 C C . PHE A 1 305 ? 6.317 1.091 -21.752 1.00 71.06 305 PHE A C 1
ATOM 2393 O O . PHE A 1 305 ? 7.210 1.474 -20.988 1.00 71.06 305 PHE A O 1
ATOM 2400 N N . SER A 1 306 ? 5.934 -0.182 -21.830 1.00 80.94 306 SER A N 1
ATOM 2401 C CA . SER A 1 306 ? 6.575 -1.223 -21.037 1.00 80.94 306 SER A CA 1
ATOM 2402 C C . SER A 1 306 ? 8.023 -1.439 -21.476 1.00 80.94 306 SER A C 1
ATOM 2404 O O . SER A 1 306 ? 8.344 -1.502 -22.665 1.00 80.94 306 SER A O 1
ATOM 2406 N N . ILE A 1 30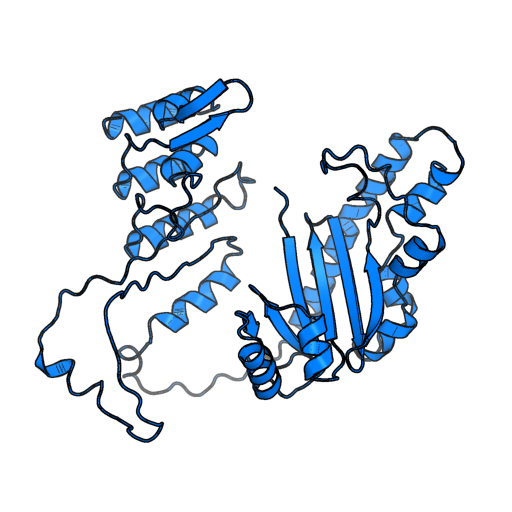7 ? 8.932 -1.472 -20.502 1.00 84.81 307 ILE A N 1
ATOM 2407 C CA . ILE A 1 307 ? 10.365 -1.619 -20.746 1.00 84.81 307 ILE A CA 1
ATOM 2408 C C . ILE A 1 307 ? 10.699 -3.111 -20.629 1.00 84.81 307 ILE A C 1
ATOM 2410 O O . ILE A 1 307 ? 10.493 -3.680 -19.556 1.00 84.81 307 ILE A O 1
ATOM 2414 N N . PRO A 1 308 ? 11.264 -3.742 -21.675 1.00 90.31 308 PRO A N 1
ATOM 2415 C CA . PRO A 1 308 ? 11.675 -5.141 -21.618 1.00 90.31 308 PRO A CA 1
ATOM 2416 C C . PRO A 1 308 ? 12.599 -5.427 -20.429 1.00 90.31 308 PRO A C 1
ATOM 2418 O O . PRO A 1 308 ? 13.465 -4.611 -20.105 1.00 90.31 308 PRO A O 1
ATOM 2421 N N . LEU A 1 309 ? 12.492 -6.611 -19.822 1.00 91.88 309 LEU A N 1
ATOM 2422 C CA . LEU A 1 309 ? 13.273 -6.973 -18.628 1.00 91.88 309 LEU A CA 1
ATOM 2423 C C . LEU A 1 309 ? 14.779 -6.791 -18.806 1.00 91.88 309 LEU A C 1
ATOM 2425 O O . LEU A 1 309 ? 15.458 -6.283 -17.914 1.00 91.88 309 LEU A O 1
ATOM 2429 N N . LEU A 1 310 ? 15.296 -7.155 -19.982 1.00 95.44 310 LEU A N 1
ATOM 2430 C CA . LEU A 1 310 ? 16.708 -6.968 -20.304 1.00 95.44 310 LEU A CA 1
ATOM 2431 C C . LEU A 1 310 ? 17.102 -5.483 -20.279 1.00 95.44 310 LEU A C 1
ATOM 2433 O O . LEU A 1 310 ? 18.162 -5.135 -19.766 1.00 95.44 310 LEU A O 1
ATOM 2437 N N . MET A 1 311 ? 16.238 -4.597 -20.777 1.00 94.25 311 MET A N 1
ATOM 2438 C CA . MET A 1 311 ? 16.466 -3.150 -20.746 1.00 94.25 311 MET A CA 1
ATOM 2439 C C . MET A 1 311 ? 16.442 -2.611 -19.312 1.00 94.25 311 MET A C 1
ATOM 2441 O O . MET A 1 311 ? 17.275 -1.775 -18.965 1.00 94.25 311 MET A O 1
ATOM 2445 N N . GLU A 1 312 ? 15.546 -3.112 -18.458 1.00 92.44 312 GLU A N 1
ATOM 2446 C CA . GLU A 1 312 ? 15.532 -2.769 -17.030 1.00 92.44 312 GLU A CA 1
ATOM 2447 C C . GLU A 1 312 ? 16.819 -3.204 -16.317 1.00 92.44 312 GLU A C 1
ATOM 2449 O O . GLU A 1 312 ? 17.400 -2.411 -15.576 1.00 92.44 312 GLU A O 1
ATOM 2454 N N . ALA A 1 313 ? 17.313 -4.419 -16.576 1.00 95.06 313 ALA A N 1
ATOM 2455 C CA . ALA A 1 313 ? 18.561 -4.918 -15.994 1.00 95.06 313 ALA A CA 1
ATOM 2456 C C . ALA A 1 313 ? 19.781 -4.081 -16.418 1.00 95.06 313 ALA A C 1
ATOM 2458 O O . ALA A 1 313 ? 20.610 -3.716 -15.577 1.00 95.06 313 ALA A O 1
ATOM 2459 N N . VAL A 1 314 ? 19.856 -3.712 -17.705 1.00 96.25 314 VAL A N 1
ATOM 2460 C CA . VAL A 1 314 ? 20.902 -2.820 -18.226 1.00 96.25 314 VAL A CA 1
ATOM 2461 C C . VAL A 1 314 ? 20.807 -1.442 -17.571 1.00 96.25 314 VAL A C 1
ATOM 2463 O O . VAL A 1 314 ? 21.802 -0.954 -17.037 1.00 96.25 314 VAL A O 1
ATOM 2466 N N . ARG A 1 315 ? 19.614 -0.832 -17.533 1.00 93.94 315 ARG A N 1
ATOM 2467 C CA . ARG A 1 315 ? 19.380 0.476 -16.889 1.00 93.94 315 ARG A CA 1
ATOM 2468 C C . ARG A 1 315 ? 19.736 0.468 -15.404 1.00 93.94 315 ARG A C 1
ATOM 2470 O O . ARG A 1 315 ? 20.247 1.459 -14.884 1.00 93.94 315 ARG A O 1
ATOM 2477 N N . GLY A 1 316 ? 19.443 -0.643 -14.732 1.00 93.44 316 GLY A N 1
ATOM 2478 C CA . GLY A 1 316 ? 19.746 -0.893 -13.328 1.00 93.44 316 GLY A CA 1
ATOM 2479 C C . GLY A 1 316 ? 21.234 -1.074 -13.034 1.00 93.44 316 GLY A C 1
ATOM 2480 O O . GLY A 1 316 ? 21.597 -1.142 -11.861 1.00 93.44 316 GLY A O 1
ATOM 2481 N N . ASN A 1 317 ? 22.092 -1.107 -14.065 1.00 95.50 317 ASN A N 1
ATOM 2482 C CA . ASN A 1 317 ? 23.532 -1.319 -13.943 1.00 95.50 317 ASN A CA 1
ATOM 2483 C C . ASN A 1 317 ? 23.864 -2.647 -13.229 1.00 95.50 317 ASN A C 1
ATOM 2485 O O . ASN A 1 317 ? 24.750 -2.690 -12.375 1.00 95.50 317 ASN A O 1
ATOM 2489 N N . CYS A 1 318 ? 23.123 -3.717 -13.554 1.00 95.94 318 CYS A N 1
ATOM 2490 C CA . CYS A 1 318 ? 23.241 -5.036 -12.924 1.00 95.94 318 CYS A CA 1
ATOM 2491 C C . CYS A 1 318 ? 23.617 -6.125 -13.953 1.00 95.94 318 CYS A C 1
ATOM 2493 O O . CYS A 1 318 ? 22.733 -6.782 -14.511 1.00 95.94 318 CYS A O 1
ATOM 2495 N N . PRO A 1 319 ? 24.920 -6.331 -14.218 1.00 97.19 319 PRO A N 1
ATOM 2496 C CA . PRO A 1 319 ? 25.426 -7.376 -15.111 1.00 97.19 319 PRO A CA 1
ATOM 2497 C C . PRO A 1 319 ? 24.949 -8.781 -14.755 1.00 97.19 319 PRO A C 1
ATOM 2499 O O . PRO A 1 319 ? 24.673 -9.572 -15.648 1.00 97.19 319 PRO A O 1
ATOM 2502 N N . GLU A 1 320 ? 24.779 -9.083 -13.470 1.00 96.88 320 GLU A N 1
ATOM 2503 C CA . GLU A 1 320 ? 24.325 -10.391 -13.000 1.00 96.88 320 GLU A CA 1
ATOM 2504 C C . GLU A 1 320 ? 22.886 -10.671 -13.461 1.00 96.88 320 GLU A C 1
ATOM 2506 O O . GLU A 1 320 ? 22.564 -11.782 -13.880 1.00 96.88 320 GLU A O 1
ATOM 2511 N N . ALA A 1 321 ? 22.019 -9.653 -13.438 1.00 96.00 321 ALA A N 1
ATOM 2512 C CA . ALA A 1 321 ? 20.665 -9.755 -13.971 1.00 96.00 321 ALA A CA 1
ATOM 2513 C C . ALA A 1 321 ? 20.652 -9.842 -15.503 1.00 96.00 321 ALA A C 1
ATOM 2515 O O . ALA A 1 321 ? 19.876 -10.616 -16.063 1.00 96.00 321 ALA A O 1
ATOM 2516 N N . VAL A 1 322 ? 21.525 -9.083 -16.174 1.00 97.56 322 VAL A N 1
ATOM 2517 C CA . VAL A 1 322 ? 21.701 -9.143 -17.635 1.00 97.56 322 VAL A CA 1
ATOM 2518 C C . VAL A 1 322 ? 22.116 -10.550 -18.065 1.00 97.56 322 VAL A C 1
ATOM 2520 O O . VAL A 1 322 ? 21.503 -11.110 -18.969 1.00 97.56 322 VAL A O 1
ATOM 2523 N N . GLU A 1 323 ? 23.101 -11.147 -17.394 1.00 97.88 323 GLU A N 1
ATOM 2524 C CA . GLU A 1 323 ? 23.562 -12.507 -17.672 1.00 97.88 323 GLU A CA 1
ATOM 2525 C C . GLU A 1 323 ? 22.445 -13.537 -17.472 1.00 97.88 323 GLU A C 1
ATOM 2527 O O . GLU A 1 323 ? 22.192 -14.323 -18.378 1.00 97.88 323 GLU A O 1
ATOM 2532 N N . ILE A 1 324 ? 21.712 -13.479 -16.351 1.00 97.44 324 ILE A N 1
ATOM 2533 C CA . ILE A 1 324 ? 20.579 -14.383 -16.078 1.00 97.44 324 ILE A CA 1
ATOM 2534 C C . ILE A 1 324 ? 19.521 -14.324 -17.182 1.00 97.44 324 ILE A C 1
ATOM 2536 O O . ILE A 1 324 ? 19.028 -15.362 -17.622 1.00 97.44 324 ILE A O 1
ATOM 2540 N N . LEU A 1 325 ? 19.148 -13.117 -17.610 1.00 97.25 325 LEU A N 1
ATOM 2541 C CA . LEU A 1 325 ? 18.122 -12.930 -18.631 1.00 97.25 325 LEU A CA 1
ATOM 2542 C C . LEU A 1 325 ? 18.604 -13.427 -19.998 1.00 97.25 325 LEU A C 1
ATOM 2544 O O . LEU A 1 325 ? 17.855 -14.117 -20.687 1.00 97.25 325 LEU A O 1
ATOM 2548 N N . LEU A 1 326 ? 19.849 -13.124 -20.378 1.00 97.75 326 LEU A N 1
ATOM 2549 C CA . LEU A 1 326 ? 20.440 -13.595 -21.635 1.00 97.75 326 LEU A CA 1
ATOM 2550 C C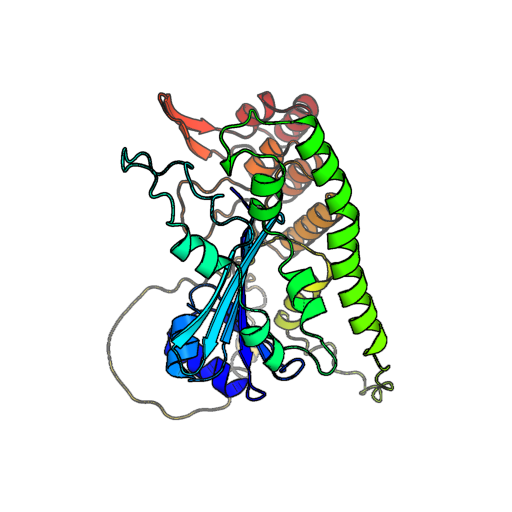 . LEU A 1 326 ? 20.595 -15.124 -21.659 1.00 97.75 326 LEU A C 1
ATOM 2552 O O . LEU A 1 326 ? 20.228 -15.750 -22.652 1.00 97.75 326 LEU A O 1
ATOM 2556 N N . ASP A 1 327 ? 21.043 -15.735 -20.558 1.00 97.56 327 ASP A N 1
ATOM 2557 C CA . ASP A 1 327 ? 21.112 -17.196 -20.399 1.00 97.56 327 ASP A CA 1
ATOM 2558 C C . ASP A 1 327 ? 19.729 -17.854 -20.546 1.00 97.56 327 ASP A C 1
ATOM 2560 O O . ASP A 1 327 ? 19.615 -18.952 -21.093 1.00 97.56 327 ASP A O 1
ATOM 2564 N N . ALA A 1 328 ? 18.666 -17.178 -20.101 1.00 96.31 328 ALA A N 1
ATOM 2565 C CA . ALA A 1 328 ? 17.285 -17.636 -20.255 1.00 96.31 328 ALA A CA 1
ATOM 2566 C C . ALA A 1 328 ? 16.681 -17.356 -21.646 1.00 96.31 328 ALA A C 1
ATOM 2568 O O . ALA A 1 328 ? 15.511 -17.661 -21.881 1.00 96.31 328 ALA A O 1
ATOM 2569 N N . GLY A 1 329 ? 17.454 -16.794 -22.581 1.00 96.88 329 GLY A N 1
ATOM 2570 C CA . GLY A 1 329 ? 17.021 -16.532 -23.954 1.00 96.88 329 GLY A CA 1
ATOM 2571 C C . GLY A 1 329 ? 16.404 -15.150 -24.183 1.00 96.88 329 GLY A C 1
ATOM 2572 O O . GLY A 1 329 ? 15.670 -14.971 -25.159 1.00 96.88 329 GLY A O 1
ATOM 2573 N N . ALA A 1 330 ? 16.673 -14.163 -23.320 1.00 96.44 330 ALA A N 1
ATOM 2574 C CA . ALA A 1 330 ? 16.336 -12.770 -23.612 1.00 96.44 330 ALA A CA 1
ATOM 2575 C C . ALA A 1 330 ? 17.017 -12.314 -24.911 1.00 96.44 330 ALA A C 1
ATOM 2577 O O . ALA A 1 330 ? 18.203 -12.563 -25.126 1.00 96.44 330 ALA A O 1
ATOM 2578 N N . SER A 1 331 ? 16.280 -11.617 -25.773 1.00 96.88 331 SER A N 1
ATOM 2579 C CA . SER A 1 331 ? 16.812 -11.108 -27.034 1.00 96.88 331 SER A CA 1
ATOM 2580 C C . SER A 1 331 ? 17.724 -9.901 -26.785 1.00 96.88 331 SER A C 1
ATOM 2582 O O . SER A 1 331 ? 17.237 -8.861 -26.331 1.00 96.88 331 SER A O 1
ATOM 2584 N N . PRO A 1 332 ? 19.021 -9.963 -27.144 1.00 97.44 332 PRO A N 1
ATOM 2585 C CA . PRO A 1 332 ? 19.926 -8.821 -27.002 1.00 97.44 332 PRO A CA 1
ATOM 2586 C C . PRO A 1 332 ? 19.596 -7.671 -27.965 1.00 97.44 332 PRO A C 1
ATOM 2588 O O . PRO A 1 332 ? 20.065 -6.549 -27.779 1.00 97.44 332 PRO A O 1
ATOM 2591 N N . HIS A 1 333 ? 18.763 -7.931 -28.976 1.00 96.25 333 HIS A N 1
ATOM 2592 C CA . HIS A 1 333 ? 18.309 -6.946 -29.956 1.00 96.25 333 HIS A CA 1
ATOM 2593 C C . HIS A 1 333 ? 16.928 -6.371 -29.634 1.00 96.25 333 HIS A C 1
ATOM 2595 O O . HIS A 1 333 ? 16.303 -5.758 -30.502 1.00 96.25 333 HIS A O 1
ATOM 2601 N N . VAL A 1 334 ? 16.415 -6.586 -28.417 1.00 93.44 334 VAL A N 1
ATOM 2602 C CA . VAL A 1 334 ? 15.137 -5.999 -28.019 1.00 93.44 334 VAL A CA 1
ATOM 2603 C C . VAL A 1 334 ? 15.196 -4.475 -28.159 1.00 93.44 334 VAL A C 1
ATOM 2605 O O . VAL A 1 334 ? 16.208 -3.843 -27.863 1.00 93.44 334 VAL A O 1
ATOM 2608 N N . SER A 1 335 ? 14.124 -3.867 -28.654 1.00 90.56 335 SER A N 1
ATOM 2609 C CA . SER A 1 335 ? 14.057 -2.422 -28.859 1.00 90.56 335 SER A CA 1
ATOM 2610 C C . SER A 1 335 ? 12.874 -1.843 -28.107 1.00 90.56 335 SER A C 1
ATOM 2612 O O . SER A 1 335 ? 11.770 -2.372 -28.208 1.00 90.56 335 SER A O 1
ATOM 2614 N N . TYR A 1 336 ? 13.089 -0.731 -27.416 1.00 86.50 336 TYR A N 1
ATOM 2615 C CA . TYR A 1 336 ? 12.056 -0.017 -26.678 1.00 86.50 336 TYR A CA 1
ATOM 2616 C C . TYR A 1 336 ? 11.931 1.408 -27.211 1.00 86.50 336 TYR A C 1
ATOM 2618 O O . TYR A 1 336 ? 12.921 2.139 -27.252 1.00 86.50 336 TYR A O 1
ATOM 2626 N N . THR A 1 337 ? 10.732 1.815 -27.630 1.00 85.62 337 THR A N 1
ATOM 2627 C CA . THR A 1 337 ? 10.499 3.169 -28.151 1.00 85.62 337 THR A CA 1
ATOM 2628 C C . THR A 1 337 ? 9.851 4.028 -27.079 1.00 85.62 337 THR A C 1
ATOM 2630 O O . THR A 1 337 ? 8.714 3.789 -26.692 1.00 85.62 337 THR A O 1
ATOM 2633 N N . THR A 1 338 ? 10.544 5.072 -26.632 1.00 83.12 338 THR A N 1
ATOM 2634 C CA . THR A 1 338 ? 10.025 6.003 -25.625 1.00 83.12 338 THR A CA 1
ATOM 2635 C C . THR A 1 338 ? 9.907 7.414 -26.164 1.00 83.12 338 THR A C 1
ATOM 2637 O O . THR A 1 338 ? 10.639 7.823 -27.068 1.00 83.12 338 THR A O 1
ATOM 2640 N N . LYS A 1 339 ? 8.972 8.185 -25.611 1.00 80.81 339 LYS A N 1
ATOM 2641 C CA . LYS A 1 339 ? 8.794 9.591 -25.963 1.00 80.81 339 LYS A CA 1
ATOM 2642 C C . LYS A 1 339 ? 9.660 10.442 -25.043 1.00 80.81 339 LYS A C 1
ATOM 2644 O O . LYS A 1 339 ? 9.362 10.601 -23.864 1.00 80.81 339 LYS A O 1
ATOM 2649 N N . VAL A 1 340 ? 10.713 11.029 -25.596 1.00 79.56 340 VAL A N 1
ATOM 2650 C CA . VAL A 1 340 ? 11.568 11.974 -24.877 1.00 79.56 340 VAL A CA 1
ATOM 2651 C C . VAL A 1 340 ? 11.017 13.379 -25.099 1.00 79.56 340 VAL A C 1
ATOM 2653 O O . VAL A 1 340 ? 10.867 13.825 -26.244 1.00 79.56 340 VAL A O 1
ATOM 2656 N N . TYR A 1 341 ? 10.711 14.088 -24.008 1.00 65.06 341 TYR A N 1
ATOM 2657 C CA . TYR A 1 341 ? 10.291 15.489 -24.065 1.00 65.06 341 TYR A CA 1
ATOM 2658 C C . TYR A 1 341 ? 11.272 16.286 -24.943 1.00 65.06 341 TYR A C 1
ATOM 2660 O O . TYR A 1 341 ? 12.485 16.168 -24.795 1.00 65.06 341 TYR A O 1
ATOM 2668 N N . GLN A 1 342 ? 10.737 17.057 -25.897 1.00 70.44 342 GLN A N 1
ATOM 2669 C CA . GLN A 1 342 ? 11.471 17.863 -26.892 1.00 70.44 342 GLN A CA 1
ATOM 2670 C C . GLN A 1 342 ? 12.179 17.111 -28.039 1.00 70.44 342 GLN A C 1
ATOM 2672 O O . GLN A 1 342 ? 12.450 17.740 -29.060 1.00 70.44 342 GLN A O 1
ATOM 2677 N N . LYS A 1 343 ? 12.447 15.799 -27.940 1.00 73.06 343 LYS A N 1
ATOM 2678 C CA . LYS A 1 343 ? 13.150 15.025 -28.995 1.00 73.06 343 LYS A CA 1
ATOM 2679 C C . LYS A 1 343 ? 12.266 14.064 -29.796 1.00 73.06 343 LYS A C 1
ATOM 2681 O O . LYS A 1 343 ? 12.738 13.475 -30.763 1.00 73.06 343 LYS A O 1
ATOM 2686 N N . GLY A 1 344 ? 10.991 13.928 -29.433 1.00 87.69 344 GLY A N 1
ATOM 2687 C CA . GLY A 1 344 ? 10.074 12.999 -30.096 1.00 87.69 344 GLY A CA 1
ATOM 2688 C C . GLY A 1 344 ? 10.272 11.561 -29.613 1.00 87.69 344 GLY A C 1
ATOM 2689 O O . GLY A 1 344 ? 10.615 11.337 -28.453 1.00 87.69 344 GLY A O 1
ATOM 2690 N N . TYR A 1 345 ? 10.008 10.588 -30.482 1.00 84.75 345 TYR A N 1
ATOM 2691 C CA . TYR A 1 345 ? 10.185 9.172 -30.162 1.00 84.75 345 TYR A CA 1
ATOM 2692 C C . TYR A 1 345 ? 11.636 8.748 -30.392 1.00 84.75 345 TYR A C 1
ATOM 2694 O O . TYR A 1 345 ? 12.200 9.010 -31.454 1.00 84.75 345 TYR A O 1
ATOM 2702 N N . VAL A 1 346 ? 12.230 8.094 -29.397 1.00 88.12 346 VAL A N 1
ATOM 2703 C CA . VAL A 1 346 ? 13.580 7.532 -29.457 1.00 88.12 346 VAL A CA 1
ATOM 2704 C C . VAL A 1 346 ? 13.488 6.032 -29.217 1.00 88.12 346 VAL A C 1
ATOM 2706 O O . VAL A 1 346 ? 12.927 5.597 -28.213 1.00 88.12 346 VAL A O 1
ATOM 2709 N N . THR A 1 347 ? 14.061 5.254 -30.131 1.00 90.75 347 THR A N 1
ATOM 2710 C CA . THR A 1 347 ? 14.226 3.807 -29.974 1.00 90.75 347 THR A CA 1
ATOM 2711 C C . THR A 1 347 ? 15.541 3.534 -29.256 1.00 90.75 347 THR A C 1
ATOM 2713 O O . THR A 1 347 ? 16.605 3.922 -29.737 1.00 90.75 347 THR A O 1
ATOM 2716 N N . LEU A 1 348 ? 15.472 2.881 -28.102 1.00 92.81 348 LEU A N 1
ATOM 2717 C CA . LEU A 1 348 ? 16.623 2.449 -27.319 1.00 92.81 348 LEU A CA 1
ATOM 2718 C C . LEU A 1 348 ? 16.828 0.940 -27.486 1.00 92.81 348 LEU A C 1
ATOM 2720 O O . LEU A 1 348 ? 15.864 0.175 -27.501 1.00 92.81 348 LEU A O 1
ATOM 2724 N N . THR A 1 349 ? 18.090 0.529 -27.587 1.00 95.62 349 THR A N 1
ATOM 2725 C CA . THR A 1 349 ? 18.534 -0.874 -27.560 1.00 95.62 349 THR A CA 1
ATOM 2726 C C . THR A 1 349 ? 19.352 -1.132 -26.290 1.00 95.62 349 THR A C 1
ATOM 2728 O O . THR A 1 349 ? 19.870 -0.168 -25.710 1.00 95.62 349 THR A O 1
ATOM 2731 N N . PRO A 1 350 ? 19.537 -2.399 -25.869 1.00 96.94 350 PRO A N 1
ATOM 2732 C CA . PRO A 1 350 ? 20.399 -2.735 -24.740 1.00 96.94 350 PRO A CA 1
ATOM 2733 C C . PRO A 1 350 ? 21.801 -2.140 -24.875 1.00 96.94 350 PRO A C 1
ATOM 2735 O O . PRO A 1 350 ? 22.309 -1.561 -23.922 1.00 96.94 350 PRO A O 1
ATOM 2738 N N . VAL A 1 351 ? 22.386 -2.178 -26.078 1.00 97.62 351 VAL A N 1
ATOM 2739 C CA . VAL A 1 351 ? 23.706 -1.589 -26.366 1.00 97.62 351 VAL A CA 1
ATOM 2740 C C . VAL A 1 351 ? 23.700 -0.070 -26.159 1.00 97.62 351 VAL A C 1
ATOM 2742 O O . VAL A 1 351 ? 24.557 0.461 -25.457 1.00 97.62 351 VAL A O 1
ATOM 2745 N N . ALA A 1 352 ? 22.708 0.640 -26.707 1.00 96.06 352 ALA A N 1
ATOM 2746 C CA . ALA A 1 352 ? 22.613 2.096 -26.565 1.00 96.06 352 ALA A CA 1
ATOM 2747 C C . ALA A 1 352 ? 22.378 2.543 -25.110 1.00 96.06 352 ALA A C 1
ATOM 2749 O O . ALA A 1 352 ? 22.773 3.647 -24.726 1.00 96.06 352 ALA A O 1
ATOM 2750 N N . LEU A 1 353 ? 21.720 1.700 -24.311 1.00 95.06 353 LEU A N 1
ATOM 2751 C CA . LEU A 1 353 ? 21.483 1.947 -22.893 1.00 95.06 353 LEU A CA 1
ATOM 2752 C C . LEU A 1 353 ? 22.717 1.618 -22.042 1.00 95.06 353 LEU A C 1
ATOM 2754 O O . LEU A 1 353 ? 23.025 2.363 -21.114 1.00 95.06 353 LEU A O 1
ATOM 2758 N N . ALA A 1 354 ? 23.454 0.558 -22.387 1.00 97.19 354 ALA A N 1
ATOM 2759 C CA . ALA A 1 354 ? 24.676 0.152 -21.698 1.00 97.19 354 ALA A CA 1
ATOM 2760 C C . ALA A 1 354 ? 25.775 1.225 -21.771 1.00 97.19 354 ALA A C 1
ATOM 2762 O O . ALA A 1 354 ? 26.497 1.424 -20.803 1.00 97.19 354 ALA A O 1
ATOM 2763 N N . GLU A 1 355 ? 25.851 1.999 -22.858 1.00 96.88 355 GLU A N 1
ATOM 2764 C CA . GLU A 1 355 ? 26.792 3.130 -22.979 1.00 96.88 355 GLU A CA 1
ATOM 2765 C C . GLU A 1 355 ? 26.584 4.237 -21.926 1.00 96.88 355 GLU A C 1
ATOM 2767 O O . GLU A 1 355 ? 27.448 5.095 -21.739 1.00 96.88 355 GLU A O 1
ATOM 2772 N N . GLN A 1 356 ? 25.441 4.238 -21.233 1.00 94.75 356 GLN A N 1
ATOM 2773 C CA . GLN A 1 356 ? 25.053 5.275 -20.275 1.00 94.75 356 GLN A CA 1
ATOM 2774 C C . GLN A 1 356 ? 25.227 4.851 -18.811 1.00 94.75 356 GLN A C 1
ATOM 2776 O O . GLN A 1 356 ? 24.931 5.647 -17.916 1.00 94.75 356 GLN A O 1
ATOM 2781 N N . VAL A 1 357 ? 25.677 3.621 -18.544 1.00 95.00 357 VAL A N 1
ATOM 2782 C CA . VAL A 1 357 ? 25.801 3.087 -17.179 1.00 95.00 357 VAL A CA 1
ATOM 2783 C C . VAL A 1 357 ? 27.258 2.894 -16.762 1.00 95.00 357 VAL A C 1
ATOM 2785 O O . VAL A 1 357 ? 28.178 2.934 -17.572 1.00 95.00 357 VAL A O 1
ATOM 2788 N N . GLU A 1 358 ? 27.487 2.745 -15.460 1.00 95.75 358 GLU A N 1
ATOM 2789 C CA . GLU A 1 358 ? 28.834 2.728 -14.878 1.00 95.75 358 GLU A CA 1
ATOM 2790 C C . GLU A 1 358 ? 29.600 1.438 -15.207 1.00 95.75 358 GLU A C 1
ATOM 2792 O O . GLU A 1 358 ? 30.764 1.497 -15.597 1.00 95.75 358 GLU A O 1
ATOM 2797 N N . ARG A 1 359 ? 28.941 0.272 -15.140 1.00 96.38 359 ARG A N 1
ATOM 2798 C CA . ARG A 1 359 ? 29.515 -1.047 -15.476 1.00 96.38 359 ARG A CA 1
ATOM 2799 C C . ARG A 1 359 ? 29.372 -1.366 -16.972 1.00 96.38 359 ARG A C 1
ATOM 2801 O O . ARG A 1 359 ? 29.126 -2.512 -17.348 1.00 96.38 359 ARG A O 1
ATOM 2808 N N . LYS A 1 360 ? 29.499 -0.358 -17.844 1.00 97.62 360 LYS A N 1
ATOM 2809 C CA . LYS A 1 360 ? 29.235 -0.497 -19.286 1.00 97.62 360 LYS A CA 1
ATOM 2810 C C . LYS A 1 360 ? 30.078 -1.568 -19.971 1.00 97.62 360 LYS A C 1
ATOM 2812 O O . LYS A 1 360 ? 29.532 -2.327 -20.756 1.00 97.62 360 LYS A O 1
ATOM 2817 N N . ASP A 1 361 ? 31.371 -1.670 -19.662 1.00 98.06 361 ASP A N 1
ATOM 2818 C CA . ASP A 1 361 ? 32.271 -2.591 -20.370 1.00 98.06 361 ASP A CA 1
ATOM 2819 C C . ASP A 1 361 ? 31.886 -4.054 -20.100 1.00 98.06 361 ASP A C 1
ATOM 2821 O O . ASP A 1 361 ? 31.919 -4.892 -20.998 1.00 98.06 361 ASP A O 1
ATOM 2825 N N . GLU A 1 362 ? 31.445 -4.347 -18.875 1.00 98.12 362 GLU A N 1
ATOM 2826 C CA . GLU A 1 362 ? 30.965 -5.666 -18.463 1.00 98.12 362 GLU A CA 1
ATOM 2827 C C . GLU A 1 362 ? 29.626 -6.010 -19.130 1.00 98.12 362 GLU A C 1
ATOM 2829 O O . GLU A 1 362 ? 29.466 -7.094 -19.689 1.00 98.12 362 GLU A O 1
ATOM 2834 N N . ILE A 1 363 ? 28.685 -5.061 -19.147 1.00 98.12 363 ILE A N 1
ATOM 2835 C CA . ILE A 1 363 ? 27.378 -5.246 -19.792 1.00 98.12 363 ILE A CA 1
ATOM 2836 C C . ILE A 1 363 ? 27.526 -5.374 -21.312 1.00 98.12 363 ILE A C 1
ATOM 2838 O O . ILE A 1 363 ? 26.900 -6.245 -21.909 1.00 98.12 363 ILE A O 1
ATOM 2842 N N . LEU A 1 364 ? 28.366 -4.555 -21.950 1.00 98.31 364 LEU A N 1
ATOM 2843 C CA . LEU A 1 364 ? 28.644 -4.638 -23.386 1.00 98.31 364 LEU A CA 1
ATOM 2844 C C . LEU A 1 364 ? 29.327 -5.962 -23.745 1.00 98.31 364 LEU A C 1
ATOM 2846 O O . LEU A 1 364 ? 28.983 -6.557 -24.765 1.00 98.31 364 LEU A O 1
ATOM 2850 N N . ALA A 1 365 ? 30.236 -6.463 -22.903 1.00 98.31 365 ALA A N 1
ATOM 2851 C CA . ALA A 1 365 ? 30.844 -7.777 -23.095 1.00 98.31 365 ALA A CA 1
ATOM 2852 C C . ALA A 1 365 ? 29.811 -8.912 -22.996 1.00 98.31 365 ALA A C 1
ATOM 2854 O O . ALA A 1 365 ? 29.835 -9.826 -23.823 1.00 98.31 365 ALA A O 1
ATOM 2855 N N . LEU A 1 366 ? 28.883 -8.845 -22.033 1.00 98.31 366 LEU A N 1
ATOM 2856 C CA . LEU A 1 366 ? 27.768 -9.791 -21.933 1.00 98.31 366 LEU A CA 1
ATOM 2857 C C . LEU A 1 366 ? 26.873 -9.716 -23.172 1.00 98.31 366 LEU A C 1
ATOM 2859 O O . LEU A 1 366 ? 26.653 -10.730 -23.818 1.00 98.31 366 LEU A O 1
ATOM 2863 N N . LEU A 1 367 ? 26.417 -8.528 -23.563 1.00 98.12 367 LEU A N 1
ATOM 2864 C CA . LEU A 1 367 ? 25.577 -8.345 -24.748 1.00 98.12 367 LEU A CA 1
ATOM 2865 C C . LEU A 1 367 ? 26.258 -8.887 -26.020 1.00 98.12 367 LEU A C 1
ATOM 2867 O O . LEU A 1 367 ? 25.655 -9.673 -26.753 1.00 98.12 367 LEU A O 1
ATOM 2871 N N . ALA A 1 368 ? 27.537 -8.570 -26.236 1.00 97.94 368 ALA A N 1
ATOM 2872 C CA . ALA A 1 368 ? 28.313 -9.079 -27.367 1.00 97.94 368 ALA A CA 1
ATOM 2873 C C . ALA A 1 368 ? 28.452 -10.612 -27.350 1.00 97.94 368 ALA A C 1
ATOM 2875 O O . ALA A 1 368 ? 28.387 -11.247 -28.404 1.00 97.94 368 ALA A O 1
ATOM 2876 N N . ARG A 1 369 ? 28.588 -11.230 -26.165 1.00 97.94 369 ARG A N 1
ATOM 2877 C CA . ARG A 1 369 ? 28.640 -12.697 -26.001 1.00 97.94 369 ARG A CA 1
ATOM 2878 C C . ARG A 1 369 ? 27.379 -13.386 -26.530 1.00 97.94 369 ARG A C 1
ATOM 2880 O O . ARG A 1 369 ? 27.478 -14.503 -27.030 1.00 97.94 369 ARG A O 1
ATOM 2887 N N . PHE A 1 370 ? 26.228 -12.720 -26.452 1.00 97.25 370 PHE A N 1
ATOM 2888 C CA . PHE A 1 370 ? 24.945 -13.220 -26.958 1.00 97.25 370 PHE A CA 1
ATOM 2889 C C . PHE A 1 370 ? 24.568 -12.662 -28.339 1.00 97.25 370 PHE A C 1
ATOM 2891 O O . PHE A 1 370 ? 23.478 -12.943 -28.829 1.00 97.25 370 PHE A O 1
ATOM 2898 N N . GLY A 1 371 ? 25.480 -11.941 -28.999 1.00 95.31 371 GLY A N 1
ATOM 2899 C CA . GLY A 1 371 ? 25.335 -11.511 -30.391 1.00 95.31 371 GLY A CA 1
ATOM 2900 C C . GLY A 1 371 ? 24.687 -10.143 -30.602 1.00 95.31 371 GLY A C 1
ATOM 2901 O O . GLY A 1 371 ? 24.215 -9.910 -31.709 1.00 95.31 371 GLY A O 1
ATOM 2902 N N . ALA A 1 372 ? 24.654 -9.278 -29.579 1.00 90.38 372 ALA A N 1
ATOM 2903 C CA . ALA A 1 372 ? 24.086 -7.923 -29.646 1.00 90.38 372 ALA A CA 1
ATOM 2904 C C . ALA A 1 372 ? 24.706 -7.003 -30.707 1.00 90.38 372 ALA A C 1
ATOM 2906 O O . ALA A 1 372 ? 25.940 -7.079 -30.920 1.00 90.38 372 ALA A O 1
#

pLDDT: mean 71.32, std 26.02, range [23.86, 98.44]

Secondary structure (DSSP, 8-state):
---EEEEEEEE-S-HHHHHHHHHHTT--EEE-SS-BTTEEEEEESS--HHHHHHHH-S-EEEEEEETTTEEEEEEEETTEEEEEEES-TTTTSSSS-----------HHHHHTTB--HHHHGGGSPTT--HHHHHHHH-S-HHHHHHHHTGGGTPPP-HHHHHHHHTTTHHHHHHHHHHHHHHHHHH-PPPPPPPPPPS-TTS---TTHHHHHHHHHHT----EEE--------------------SHHHHTTS-----PPP-EEE----SS--GGGHHHHHHHHHHHHHTT--TTPPPTT--TTPPPHHHHHHHTT-HHHHHHHHHTT--TT--EEEEETTTEEEEE-HHHHHTTSTTHHHHHHHHHHTT-

Organism: Armatimonas rosea (NCBI:txid685828)

Foldseek 3Di:
DKDKFKKKKFQAQCQVVLVVQCVVVVWDWDWDPGADPRIIIIRTPGDDQLSSCCVVQTWMKMWMDINNQWIKIWIGHHSHTDAIAILCPCPPFPPDPPDPPPRPPQPPVRVVRHLTDLVVCVVVDDPPDDSVNVCVVSNCRVVNVCVVQCVVVVDDGDPVSVVVVVVVPVVVVVVVVVVVVVVVVVPPDDDPDDPDDDDPPPVDDDPVVVVVVVCVVLVFPKDKDADDDDDDDDDDDDDDDDDDDDPVPVVVPPPCPDDDDGAIEMAGQLAQDPPVNPVSSLVVLLVVLVVPHQQADFPPVVPLQTDRNLLSCLLNVHLSSNLSSVVSPNDQADWRWDQDVPPGIDIDGSLNSLVVDDNSVSSVVSSVVSPD

InterPro domains:
  IPR036770 Ankyrin repeat-containing domain superfamily [G3DSA:1.25.40.20] (268-372)
  IPR036770 Ankyrin repeat-containing domain superfamily [SSF48403] (284-361)

Radius of gyration: 26.23 Å; chains: 1; bounding box: 63×76×58 Å

Sequence (372 aa):
MGSTFHNFHVRTTEVAWVRGAIEATASIAWVSAEPQNGWVSVYPYRCEARVIAEQTRLPVLYLSEYDGDIAQYELFENGLLVDTFDSAPDYWVGSDSGSDDPIRYKTLEELAALAGNPDALLPYCLPGTRREDIVTALGKTKRDCWIATGEATGKPFDEEAFLAGQKKREPRLAYLFQRVAELEAEFATPIPPSPVPPKPYLDQLDSTLILGELEGLLGLNGRLLYSGTERQVWEEGFSLEFIGENLLTQAEKNNFLHQSIPNMCVVPHLGRPLERHLDAKLAAMRLWLSLGASPNEDDARGDPFSIPLLMEAVRGNCPEAVEILLDAGASPHVSYTTKVYQKGYVTLTPVALAEQVERKDEILALLARFGA